Protein AF-A0AAP6K6B6-F1 (afdb_monomer)

pLDDT: mean 92.17, std 6.27, range [44.88, 98.12]

Radius of gyration: 24.16 Å; Cα contacts (8 Å, |Δi|>4): 316; chains: 1; bounding box: 58×39×58 Å

Structure (mmCIF, N/CA/C/O backbone):
data_AF-A0AAP6K6B6-F1
#
_entry.id   AF-A0AAP6K6B6-F1
#
loop_
_atom_site.group_PDB
_atom_site.id
_atom_site.type_symbol
_atom_site.label_atom_id
_atom_site.label_alt_id
_atom_site.label_comp_id
_atom_site.label_asym_id
_atom_site.label_entity_id
_atom_site.label_seq_id
_atom_site.pdbx_PDB_ins_code
_atom_site.Cartn_x
_atom_site.Cartn_y
_atom_site.Cartn_z
_atom_site.occupancy
_atom_site.B_iso_or_equiv
_atom_site.auth_seq_id
_atom_site.auth_comp_id
_atom_site.auth_asym_id
_atom_site.auth_atom_id
_atom_site.pdbx_PDB_model_num
ATOM 1 N N . SER A 1 1 ? -20.062 -4.251 3.283 1.00 44.88 1 SER A N 1
ATOM 2 C CA . SER A 1 1 ? -20.360 -4.530 4.703 1.00 44.88 1 SER A CA 1
ATOM 3 C C . SER A 1 1 ? -19.408 -5.611 5.186 1.00 44.88 1 SER A C 1
ATOM 5 O O . SER A 1 1 ? -19.150 -6.544 4.436 1.00 44.88 1 SER A O 1
ATOM 7 N N . GLY A 1 2 ? -18.818 -5.445 6.372 1.00 67.25 2 GLY A N 1
ATOM 8 C CA . GLY A 1 2 ? -17.933 -6.442 6.990 1.00 67.25 2 GLY A CA 1
ATOM 9 C C . GLY A 1 2 ? -18.698 -7.362 7.942 1.00 67.25 2 GLY A C 1
ATOM 10 O O . GLY A 1 2 ? -19.781 -7.004 8.403 1.00 67.25 2 GLY A O 1
ATOM 11 N N . ALA A 1 3 ? -18.144 -8.543 8.221 1.00 82.69 3 ALA A N 1
ATOM 12 C CA . ALA A 1 3 ? -18.665 -9.429 9.259 1.00 82.69 3 ALA A CA 1
ATOM 13 C C . ALA A 1 3 ? -18.406 -8.832 10.661 1.00 82.69 3 ALA A C 1
ATOM 15 O O . ALA A 1 3 ? -17.397 -8.144 10.838 1.00 82.69 3 ALA A O 1
ATOM 16 N N . PRO A 1 4 ? -19.281 -9.084 11.654 1.00 91.06 4 PRO A N 1
ATOM 17 C CA . PRO A 1 4 ? -19.025 -8.688 13.036 1.00 91.06 4 PRO A CA 1
ATOM 18 C C . PRO A 1 4 ? -17.742 -9.338 13.568 1.00 91.06 4 PRO A C 1
ATOM 20 O O . PRO A 1 4 ? -17.424 -10.481 13.233 1.00 91.06 4 PRO A O 1
ATOM 23 N N . ILE A 1 5 ? -17.003 -8.607 14.406 1.00 91.25 5 ILE A N 1
ATOM 24 C CA . ILE A 1 5 ? -15.715 -9.054 14.950 1.00 91.25 5 ILE A CA 1
ATOM 25 C C . ILE A 1 5 ? -15.880 -9.338 16.438 1.00 91.25 5 ILE A C 1
ATOM 27 O O . ILE A 1 5 ? -15.901 -8.416 17.254 1.00 91.25 5 ILE A O 1
ATOM 31 N N . ALA A 1 6 ? -15.973 -10.619 16.782 1.00 94.50 6 ALA A N 1
ATOM 32 C CA . ALA A 1 6 ? -16.040 -11.088 18.161 1.00 94.50 6 ALA A CA 1
ATOM 33 C C . ALA A 1 6 ? -14.666 -11.103 18.847 1.00 94.50 6 ALA A C 1
ATOM 35 O O . ALA A 1 6 ? -13.624 -11.206 18.184 1.00 94.50 6 ALA A O 1
ATOM 36 N N . ASP A 1 7 ? -14.662 -11.031 20.178 1.00 95.31 7 ASP A N 1
ATOM 37 C CA . ASP A 1 7 ? -13.478 -11.111 21.043 1.00 95.31 7 ASP A CA 1
ATOM 38 C C . ASP A 1 7 ? -12.353 -10.134 20.649 1.00 95.31 7 ASP A C 1
ATOM 40 O O . ASP A 1 7 ? -11.163 -10.461 20.729 1.00 95.31 7 ASP A O 1
ATOM 44 N N . ALA A 1 8 ? -12.703 -8.952 20.141 1.00 95.44 8 ALA A N 1
ATOM 45 C CA . ALA A 1 8 ? -11.764 -7.849 19.981 1.00 95.44 8 ALA A CA 1
ATOM 46 C C . ALA A 1 8 ? -11.604 -7.149 21.333 1.00 95.44 8 ALA A C 1
ATOM 48 O O . ALA A 1 8 ? -12.593 -6.799 21.973 1.00 95.44 8 ALA A O 1
ATOM 49 N N . ALA A 1 9 ? -10.364 -6.941 21.769 1.00 97.31 9 ALA A N 1
ATOM 50 C CA . ALA A 1 9 ? -10.062 -6.244 23.010 1.00 97.31 9 ALA A CA 1
ATOM 51 C C . ALA A 1 9 ? -10.193 -4.729 22.816 1.00 97.31 9 ALA A C 1
ATOM 53 O O . ALA A 1 9 ? -9.679 -4.173 21.848 1.00 97.31 9 ALA A O 1
ATOM 54 N N . ILE A 1 10 ? -10.842 -4.057 23.759 1.00 96.94 10 ILE A N 1
ATOM 55 C CA . ILE A 1 10 ? -11.095 -2.616 23.742 1.00 96.94 10 ILE A CA 1
ATOM 56 C C . ILE A 1 10 ? -10.479 -2.034 25.005 1.00 96.94 10 ILE A C 1
ATOM 58 O O . ILE A 1 10 ? -11.025 -2.170 26.100 1.00 96.94 10 ILE A O 1
ATOM 62 N N . GLU A 1 11 ? -9.316 -1.410 24.878 1.00 97.88 11 GLU A N 1
ATOM 63 C CA . GLU A 1 11 ? -8.668 -0.736 26.000 1.00 97.88 11 GLU A CA 1
ATOM 64 C C . GLU A 1 11 ? -9.240 0.671 26.152 1.00 97.88 11 GLU A C 1
ATOM 66 O O . GLU A 1 11 ? -8.961 1.543 25.331 1.00 97.88 11 GLU A O 1
ATOM 71 N N . LEU A 1 12 ? -10.012 0.900 27.215 1.00 97.56 12 LEU A N 1
ATOM 72 C CA . LEU A 1 12 ? -10.425 2.234 27.632 1.00 97.56 12 LEU A CA 1
ATOM 73 C C . LEU A 1 12 ? -9.256 2.917 28.343 1.00 97.56 12 LEU A C 1
ATOM 75 O O . LEU A 1 12 ? -8.700 2.382 29.310 1.00 97.56 12 LEU A O 1
ATOM 79 N N . ARG A 1 13 ? -8.899 4.108 27.869 1.00 98.12 13 ARG A N 1
ATOM 80 C CA . ARG A 1 13 ? -7.788 4.903 28.387 1.00 98.12 13 ARG A CA 1
ATOM 81 C C . ARG A 1 13 ? -8.201 6.345 28.654 1.00 98.12 13 ARG A C 1
ATOM 83 O O . ARG A 1 13 ? -9.095 6.876 27.991 1.00 98.12 13 ARG A O 1
ATOM 90 N N . THR A 1 14 ? -7.527 6.984 29.603 1.00 96.44 14 THR A N 1
ATOM 91 C CA . THR A 1 14 ? -7.645 8.427 29.851 1.00 96.44 14 THR A CA 1
ATOM 92 C C . THR A 1 14 ? -7.097 9.235 28.665 1.00 96.44 14 THR A C 1
ATOM 94 O O . THR A 1 14 ? -6.409 8.708 27.783 1.00 96.44 14 THR A O 1
ATOM 97 N N . ALA A 1 15 ? -7.344 10.548 28.663 1.00 90.62 15 ALA A N 1
ATOM 98 C CA . ALA A 1 15 ? -6.725 11.469 27.708 1.00 90.62 15 ALA A CA 1
ATOM 99 C C . ALA A 1 15 ? -5.180 11.469 27.765 1.00 90.62 15 ALA A C 1
ATOM 101 O O . ALA A 1 15 ? -4.537 11.699 26.744 1.00 90.62 15 ALA A O 1
ATOM 102 N N . SER A 1 16 ? -4.588 11.159 28.926 1.00 93.75 16 SER A N 1
ATOM 103 C CA . SER A 1 16 ? -3.137 11.020 29.130 1.00 93.75 16 SER A CA 1
ATOM 104 C C . SER A 1 16 ? -2.583 9.632 28.769 1.00 93.75 16 SER A C 1
ATOM 106 O O . SER A 1 16 ? -1.424 9.351 29.054 1.00 93.75 16 SER A O 1
ATOM 108 N N . ASP A 1 17 ? -3.384 8.778 28.121 1.00 94.38 17 ASP A N 1
ATOM 109 C CA . ASP A 1 17 ? -3.030 7.414 27.700 1.00 94.38 17 ASP A CA 1
ATOM 110 C C . ASP A 1 17 ? -2.844 6.386 28.830 1.00 94.38 17 ASP A C 1
ATOM 112 O O . ASP A 1 17 ? -2.330 5.289 28.607 1.00 94.38 17 ASP A O 1
ATOM 116 N N . GLU A 1 18 ? -3.328 6.689 30.035 1.00 97.25 18 GLU A N 1
ATOM 117 C CA . GLU A 1 18 ? -3.358 5.722 31.130 1.00 97.25 18 GLU A CA 1
ATOM 118 C C . GLU A 1 18 ? -4.478 4.701 30.900 1.00 97.25 18 GLU A C 1
ATOM 120 O O . GLU A 1 18 ? -5.635 5.062 30.666 1.00 97.25 18 GLU A O 1
ATOM 125 N N . LYS A 1 19 ? -4.147 3.407 30.961 1.00 97.75 19 LYS A N 1
ATOM 126 C CA . LYS A 1 19 ? -5.126 2.329 30.781 1.00 97.75 19 LYS A CA 1
ATOM 127 C C . LYS A 1 19 ? -6.005 2.184 32.020 1.00 97.75 19 LYS A C 1
ATOM 129 O O . LYS A 1 19 ? -5.511 1.827 33.081 1.00 97.75 19 LYS A O 1
ATOM 134 N N . ILE A 1 20 ? -7.313 2.340 31.834 1.00 97.75 20 ILE A N 1
ATOM 135 C CA . ILE A 1 20 ? -8.321 2.176 32.888 1.00 97.75 20 ILE A CA 1
ATOM 136 C C . ILE A 1 20 ? -8.771 0.716 32.951 1.00 97.75 20 ILE A C 1
ATOM 138 O O . ILE A 1 20 ? -8.693 0.069 33.993 1.00 97.75 20 ILE A O 1
ATOM 142 N N . LYS A 1 21 ? -9.259 0.181 31.825 1.00 97.81 21 LYS A N 1
ATOM 143 C CA . LYS A 1 21 ? -9.838 -1.168 31.755 1.00 97.81 21 LYS A CA 1
ATOM 144 C C . LYS A 1 21 ? -9.836 -1.708 30.328 1.00 97.81 21 LYS A C 1
ATOM 146 O O . LYS A 1 21 ? -9.784 -0.942 29.369 1.00 97.81 21 LYS A O 1
ATOM 151 N N . THR A 1 22 ? -9.920 -3.027 30.196 1.00 98.12 22 THR A N 1
ATOM 152 C CA . THR A 1 22 ? -10.122 -3.713 28.916 1.00 98.12 22 THR A CA 1
ATOM 153 C C . THR A 1 22 ? -11.509 -4.349 28.882 1.00 98.12 22 THR A C 1
ATOM 155 O O . THR A 1 22 ? -11.901 -5.026 29.832 1.00 98.12 22 THR A O 1
ATOM 158 N N . TYR A 1 23 ? -12.225 -4.135 27.783 1.00 97.00 23 TYR A N 1
ATOM 159 C CA . TYR A 1 23 ? -13.496 -4.774 27.444 1.00 97.00 23 TYR A CA 1
ATOM 160 C C . TYR A 1 23 ? -13.319 -5.667 26.215 1.00 97.00 23 TYR A C 1
ATOM 162 O O . TYR A 1 23 ? -12.276 -5.612 25.564 1.00 97.00 23 TYR A O 1
ATOM 170 N N . TYR A 1 24 ? -14.328 -6.473 25.894 1.00 97.00 24 TYR A N 1
ATOM 171 C CA . TYR A 1 24 ? -14.309 -7.352 24.728 1.00 97.00 24 TYR A CA 1
ATOM 172 C C . TYR A 1 24 ? -15.626 -7.255 23.968 1.00 97.00 24 TYR A C 1
ATOM 174 O O . TYR A 1 24 ? -16.678 -7.078 24.586 1.00 97.00 24 TYR A O 1
ATOM 182 N N . THR A 1 25 ? -15.560 -7.353 22.643 1.00 96.75 25 THR A N 1
ATOM 183 C CA . THR A 1 25 ? -16.759 -7.469 21.811 1.00 96.75 25 THR A CA 1
ATOM 184 C C . THR A 1 25 ? -17.412 -8.839 21.965 1.00 96.75 25 THR A C 1
ATOM 186 O O . THR A 1 25 ? -16.724 -9.855 22.080 1.00 96.75 25 THR A O 1
ATOM 189 N N . ASP A 1 26 ? -18.742 -8.871 21.941 1.00 96.31 26 ASP A N 1
ATOM 190 C CA . ASP A 1 26 ? -19.516 -10.111 21.913 1.00 96.31 26 ASP A CA 1
ATOM 191 C C . ASP A 1 26 ? -19.506 -10.778 20.522 1.00 96.31 26 ASP A C 1
ATOM 193 O O . ASP A 1 26 ? -18.882 -10.296 19.573 1.00 96.31 26 ASP A O 1
ATOM 197 N N . LYS A 1 27 ? -20.231 -11.896 20.385 1.00 96.56 27 LYS A N 1
ATOM 198 C CA . LYS A 1 27 ? -20.358 -12.652 19.126 1.00 96.56 27 LYS A CA 1
ATOM 199 C C . LYS A 1 27 ? -20.894 -11.830 17.943 1.00 96.56 27 LYS A C 1
ATOM 201 O O . LYS A 1 27 ? -20.656 -12.196 16.796 1.00 96.56 27 LYS A O 1
ATOM 206 N N . ASP A 1 28 ? -21.614 -10.745 18.222 1.00 94.88 28 ASP A N 1
ATOM 207 C CA . ASP A 1 28 ? -22.211 -9.850 17.234 1.00 94.88 28 ASP A CA 1
ATOM 208 C C . ASP A 1 28 ? -21.374 -8.563 17.067 1.00 94.88 28 ASP A C 1
ATOM 210 O O . ASP A 1 28 ? -21.798 -7.626 16.389 1.00 94.88 28 ASP A O 1
ATOM 214 N N . GLY A 1 29 ? -20.169 -8.512 17.653 1.00 93.38 29 GLY A N 1
ATOM 215 C CA . GLY A 1 29 ? -19.245 -7.383 17.573 1.00 93.38 29 GLY A CA 1
ATOM 216 C C . GLY A 1 29 ? -19.605 -6.206 18.484 1.00 93.38 29 GLY A C 1
ATOM 217 O O . GLY A 1 29 ? -19.000 -5.140 18.363 1.00 93.38 29 GLY A O 1
ATOM 218 N N . LYS A 1 30 ? -20.583 -6.362 19.382 1.00 94.88 30 LYS A N 1
ATOM 219 C CA . LYS A 1 30 ? -21.091 -5.278 20.230 1.00 94.88 30 LYS A CA 1
ATOM 220 C C . LYS A 1 30 ? -20.363 -5.223 21.565 1.00 94.88 30 LYS A C 1
ATOM 222 O O . LYS A 1 30 ? -19.844 -6.219 22.061 1.00 94.88 30 LYS A O 1
ATOM 227 N N . TYR A 1 31 ? -20.338 -4.036 22.154 1.00 94.12 31 TYR A N 1
ATOM 228 C CA . TYR A 1 31 ? -19.763 -3.774 23.467 1.00 94.12 31 TYR A CA 1
ATOM 229 C C . TYR A 1 31 ? -20.434 -2.544 24.085 1.00 94.12 31 TYR A C 1
ATOM 231 O O . TYR A 1 31 ? -21.003 -1.712 23.378 1.00 94.12 31 TYR A O 1
ATOM 239 N N . ALA A 1 32 ? -20.342 -2.415 25.406 1.00 94.50 32 ALA A N 1
ATOM 240 C CA . ALA A 1 32 ? -20.779 -1.232 26.136 1.00 94.50 32 ALA A CA 1
ATOM 241 C C . ALA A 1 32 ? -19.948 -1.074 27.413 1.00 94.50 32 ALA A C 1
ATOM 243 O O . ALA A 1 32 ? -19.531 -2.062 28.020 1.00 94.50 32 ALA A O 1
ATOM 244 N N . PHE A 1 33 ? -19.709 0.169 27.810 1.00 94.62 33 PHE A N 1
ATOM 245 C CA . PHE A 1 33 ? -19.100 0.518 29.085 1.00 94.62 33 PHE A CA 1
ATOM 246 C C . PHE A 1 33 ? -19.489 1.943 29.465 1.00 94.62 33 PHE A C 1
ATOM 248 O O . PHE A 1 33 ? -19.764 2.768 28.593 1.00 94.62 33 PHE A O 1
ATOM 255 N N . ASP A 1 34 ? -19.459 2.225 30.761 1.00 94.75 34 ASP A N 1
ATOM 256 C CA . ASP A 1 34 ? -19.705 3.560 31.289 1.00 94.75 34 ASP A CA 1
ATOM 257 C C . ASP A 1 34 ? -18.400 4.353 31.405 1.00 94.75 34 ASP A C 1
ATOM 259 O O . ASP A 1 34 ? -17.310 3.797 31.589 1.00 94.75 34 ASP A O 1
ATOM 263 N N . VAL A 1 35 ? -18.522 5.673 31.306 1.00 95.12 35 VAL A N 1
ATOM 264 C CA . VAL A 1 35 ? -17.439 6.637 31.513 1.00 95.12 35 VAL A CA 1
ATOM 265 C C . VAL A 1 35 ? -17.904 7.721 32.474 1.00 95.12 35 VAL A C 1
ATOM 267 O O . VAL A 1 35 ? -19.101 7.982 32.589 1.00 95.12 35 VAL A O 1
ATOM 270 N N . GLU A 1 36 ? -16.972 8.367 33.172 1.00 95.94 36 GLU A N 1
ATOM 271 C CA . GLU A 1 36 ? -17.354 9.484 34.030 1.00 95.94 36 GLU A CA 1
ATOM 272 C C . GLU A 1 36 ? -17.769 10.691 33.170 1.00 95.94 36 GLU A C 1
ATOM 274 O O . GLU A 1 36 ? -17.094 11.003 32.178 1.00 95.94 36 GLU A O 1
ATOM 279 N N . PRO A 1 37 ? -18.846 11.403 33.546 1.00 96.44 37 PRO A N 1
ATOM 280 C CA . PRO A 1 37 ? -19.274 12.593 32.829 1.00 96.44 37 PRO A CA 1
ATOM 281 C C . PRO A 1 37 ? -18.187 13.666 32.775 1.00 96.44 37 PRO A C 1
ATOM 283 O O . PRO A 1 37 ? -17.359 13.797 33.677 1.00 96.44 37 PRO A O 1
ATOM 286 N N . LEU A 1 38 ? -18.239 14.489 31.730 1.00 96.12 38 LEU A N 1
ATOM 287 C CA . LEU A 1 38 ? -17.386 15.665 31.535 1.00 96.12 38 LEU A CA 1
ATOM 288 C C . LEU A 1 38 ? -15.877 15.366 31.423 1.00 96.12 38 LEU A C 1
ATOM 290 O O . LEU A 1 38 ? -15.066 16.291 31.449 1.00 96.12 38 LEU A O 1
ATOM 294 N N . LYS A 1 39 ? -15.490 14.096 31.244 1.00 96.50 39 LYS A N 1
ATOM 295 C CA . LYS A 1 39 ? -14.111 13.667 30.974 1.00 96.50 39 LYS A CA 1
ATOM 296 C C . LYS A 1 39 ? -13.969 13.121 29.557 1.00 96.50 39 LYS A C 1
ATOM 298 O O . LYS A 1 39 ? -14.893 12.526 29.012 1.00 96.50 39 LYS A O 1
ATOM 303 N N . THR A 1 40 ? -12.798 13.316 28.959 1.00 96.56 40 THR A N 1
ATOM 304 C CA . THR A 1 40 ? -12.454 12.751 27.650 1.00 96.56 40 THR A CA 1
ATOM 305 C C . THR A 1 40 ? -11.669 11.456 27.806 1.00 96.56 40 THR A C 1
ATOM 307 O O . THR A 1 40 ? -10.870 11.285 28.730 1.00 96.56 40 THR A O 1
ATOM 310 N N . TYR A 1 41 ? -11.881 10.547 26.861 1.00 96.69 41 TYR A N 1
ATOM 311 C CA . TYR A 1 41 ? -11.235 9.243 26.841 1.00 96.69 41 TYR A CA 1
ATOM 312 C C . TYR A 1 41 ? -10.796 8.895 25.427 1.00 96.69 41 TYR A C 1
ATOM 314 O O . TYR A 1 41 ? -11.173 9.537 24.443 1.00 96.69 41 TYR A O 1
ATOM 322 N N . LYS A 1 42 ? -10.033 7.816 25.315 1.00 96.06 42 LYS A N 1
ATOM 323 C CA . LYS A 1 42 ? -9.849 7.120 24.048 1.00 96.06 42 LYS A CA 1
ATOM 324 C C . LYS A 1 42 ? -9.971 5.623 24.251 1.00 96.06 42 LYS A C 1
ATOM 326 O O . LYS A 1 42 ? -9.677 5.098 25.323 1.00 96.06 42 LYS A O 1
ATOM 331 N N . THR A 1 43 ? -10.405 4.943 23.206 1.00 96.12 43 THR A N 1
ATOM 332 C CA . THR A 1 43 ? -10.446 3.486 23.142 1.00 96.12 43 THR A CA 1
ATOM 333 C C . THR A 1 43 ? -9.447 2.998 22.111 1.00 96.12 43 THR A C 1
ATOM 335 O O . THR A 1 43 ? -9.361 3.563 21.023 1.00 96.12 43 THR A O 1
ATOM 338 N N . VAL A 1 44 ? -8.677 1.968 22.461 1.00 96.31 44 VAL A N 1
ATOM 339 C CA . VAL A 1 44 ? -7.759 1.283 21.543 1.00 96.31 44 VAL A CA 1
ATOM 340 C C . VAL A 1 44 ? -8.290 -0.121 21.293 1.00 96.31 44 VAL A C 1
ATOM 342 O O . VAL A 1 44 ? -8.354 -0.934 22.216 1.00 96.31 44 VAL A O 1
ATOM 345 N N . TYR A 1 45 ? -8.665 -0.401 20.051 1.00 95.00 45 TYR A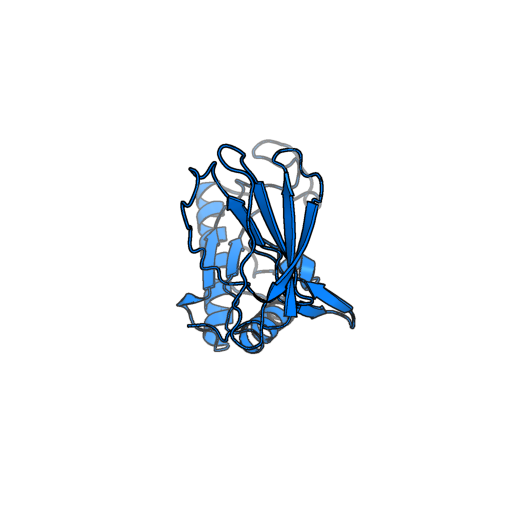 N 1
ATOM 346 C CA . TYR A 1 45 ? -9.218 -1.683 19.628 1.00 95.00 45 TYR A CA 1
ATOM 347 C C . TYR A 1 45 ? -8.101 -2.580 19.117 1.00 95.00 45 TYR A C 1
ATOM 349 O O . TYR A 1 45 ? -7.306 -2.173 18.269 1.00 95.00 45 TYR A O 1
ATOM 357 N N . LYS A 1 46 ? -8.041 -3.808 19.627 1.00 93.38 46 LYS A N 1
ATOM 358 C CA . LYS A 1 46 ? -7.003 -4.787 19.311 1.00 93.38 46 LYS A CA 1
ATOM 359 C C . LYS A 1 46 ? -7.630 -6.139 19.010 1.00 93.38 46 LYS A C 1
ATOM 361 O O . LYS A 1 46 ? -8.336 -6.709 19.838 1.00 93.38 46 LYS A O 1
ATOM 366 N N . LYS A 1 47 ? -7.301 -6.692 17.849 1.00 92.25 47 LYS A N 1
ATOM 367 C CA . LYS A 1 47 ? -7.579 -8.082 17.490 1.00 92.25 47 LYS A CA 1
ATOM 368 C C . LYS A 1 47 ? -6.358 -8.605 16.732 1.00 92.25 47 LYS A C 1
ATOM 370 O O . LYS A 1 47 ? -5.922 -7.929 15.804 1.00 92.25 47 LYS A O 1
ATOM 375 N N . PRO A 1 48 ? -5.765 -9.748 17.115 1.00 86.88 48 PRO A N 1
ATOM 376 C CA . PRO A 1 48 ? -4.651 -10.317 16.362 1.00 86.88 48 PRO A CA 1
ATOM 377 C C . PRO A 1 48 ? -5.003 -10.463 14.878 1.00 86.88 48 PRO A C 1
ATOM 379 O O . PRO A 1 48 ? -6.074 -10.976 14.553 1.00 86.88 48 PRO A O 1
ATOM 382 N N . GLY A 1 49 ? -4.118 -9.991 13.998 1.00 81.69 49 GLY A N 1
ATOM 383 C CA . GLY A 1 49 ? -4.361 -9.969 12.557 1.00 81.69 49 GLY A CA 1
ATOM 384 C C . GLY A 1 49 ? -5.241 -8.814 12.078 1.00 81.69 49 GLY 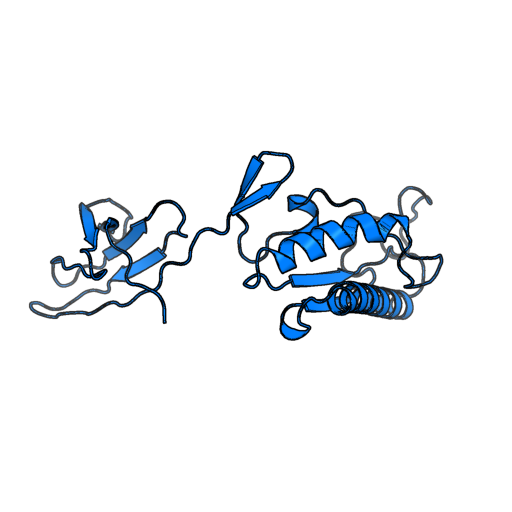A C 1
ATOM 385 O O . GLY A 1 49 ? -5.687 -8.865 10.940 1.00 81.69 49 GLY A O 1
ATOM 386 N N . TYR A 1 50 ? -5.486 -7.788 12.902 1.00 86.12 50 TYR A N 1
ATOM 387 C CA . TYR A 1 50 ? -6.191 -6.556 12.534 1.00 86.12 50 TYR A CA 1
ATOM 388 C C . TYR A 1 50 ? -5.399 -5.318 12.944 1.00 86.12 50 TYR A C 1
ATOM 390 O O . TYR A 1 50 ? -4.779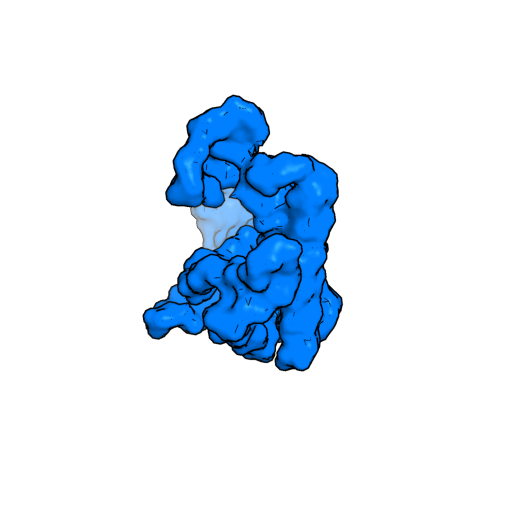 -5.282 14.008 1.00 86.12 50 TYR A O 1
ATOM 398 N N . ILE A 1 51 ? -5.468 -4.282 12.108 1.00 83.88 51 ILE A N 1
ATOM 399 C CA . ILE A 1 51 ? -4.884 -2.973 12.375 1.00 83.88 51 ILE A CA 1
ATOM 400 C C . ILE A 1 51 ? -5.594 -2.386 13.595 1.00 83.88 51 ILE A C 1
ATOM 402 O O . ILE A 1 51 ? -6.826 -2.361 13.663 1.00 83.88 51 ILE A O 1
ATOM 406 N N . GLN A 1 52 ? -4.813 -1.908 14.565 1.00 90.44 52 GLN A N 1
ATOM 407 C CA . GLN A 1 52 ? -5.373 -1.271 15.752 1.00 90.44 52 GLN A CA 1
ATOM 408 C C . GLN A 1 52 ? -6.096 0.019 15.370 1.00 90.44 52 GLN A C 1
ATOM 410 O O . GLN A 1 52 ? -5.552 0.855 14.650 1.00 90.44 52 GLN A O 1
ATOM 415 N N . ALA A 1 53 ? -7.302 0.202 15.897 1.00 91.44 53 ALA A N 1
ATOM 416 C CA . ALA A 1 53 ? -8.052 1.441 15.741 1.00 91.44 53 ALA A CA 1
ATOM 417 C C . ALA A 1 53 ? -8.046 2.226 17.052 1.00 91.44 53 ALA A C 1
ATOM 419 O O . ALA A 1 53 ? -8.089 1.642 18.137 1.00 91.44 53 ALA A O 1
ATOM 420 N N . ILE A 1 54 ? -8.021 3.554 16.947 1.00 93.44 54 ILE A N 1
ATOM 421 C CA . ILE A 1 54 ? -8.161 4.457 18.089 1.00 93.44 54 ILE A CA 1
ATOM 422 C C . ILE A 1 54 ? -9.397 5.317 17.867 1.00 93.44 54 ILE A C 1
ATOM 424 O O . ILE A 1 54 ? -9.493 6.009 16.855 1.00 93.44 54 ILE A O 1
ATOM 428 N N . VAL A 1 55 ? -10.320 5.309 18.827 1.00 94.06 55 VAL A N 1
ATOM 429 C CA . VAL A 1 55 ? -11.480 6.206 18.818 1.00 94.06 55 VAL A CA 1
ATOM 430 C C . VAL A 1 55 ? -11.417 7.136 20.018 1.00 94.06 55 VAL A C 1
ATOM 432 O O . VAL A 1 55 ? -11.313 6.694 21.162 1.00 94.06 55 VAL A O 1
ATOM 435 N N . HIS A 1 56 ? -11.510 8.436 19.752 1.00 94.88 56 HIS A N 1
ATOM 436 C CA . HIS A 1 56 ? -11.629 9.452 20.789 1.00 94.88 56 HIS A CA 1
ATOM 437 C C . HIS A 1 56 ? -13.082 9.549 21.252 1.00 94.88 56 HIS A C 1
ATOM 439 O O . HIS A 1 56 ? -13.998 9.707 20.444 1.00 94.88 56 HIS A O 1
ATOM 445 N N . VAL A 1 57 ? -13.280 9.468 22.563 1.00 93.75 57 VAL A N 1
ATOM 446 C CA . VAL A 1 57 ? -14.579 9.638 23.211 1.00 93.75 57 VAL A CA 1
ATOM 447 C C . VAL A 1 57 ? -14.599 11.041 23.824 1.00 93.75 57 VAL A C 1
ATOM 449 O O . VAL A 1 57 ? -13.809 11.317 24.735 1.00 93.75 57 VAL A O 1
ATOM 452 N N . PRO A 1 58 ? -15.440 11.957 23.316 1.00 94.56 58 PRO A N 1
ATOM 453 C CA . PRO A 1 58 ? -15.538 13.296 23.879 1.00 94.56 58 PRO A CA 1
ATOM 454 C C . PRO A 1 58 ? -16.205 13.265 25.256 1.00 94.56 58 PRO A C 1
ATOM 456 O O . PRO A 1 58 ? -16.814 12.272 25.645 1.00 94.56 58 PRO A O 1
ATOM 459 N N . ALA A 1 59 ? -16.110 14.384 25.971 1.00 96.06 59 ALA A N 1
ATOM 460 C CA . ALA A 1 59 ? -16.797 14.585 27.236 1.00 96.06 59 ALA A CA 1
ATOM 461 C C . ALA A 1 59 ? -18.318 14.450 27.061 1.00 96.06 59 ALA A C 1
ATOM 463 O O . ALA A 1 59 ? -18.920 15.217 26.311 1.00 96.06 59 ALA A O 1
ATOM 464 N N . LEU A 1 60 ? -18.914 13.480 27.758 1.00 96.12 60 LEU A N 1
ATOM 465 C CA . LEU A 1 60 ? -20.356 13.218 27.745 1.00 96.12 60 LEU A CA 1
ATOM 466 C C . LEU A 1 60 ? -21.030 13.852 28.966 1.00 96.12 60 LEU A C 1
ATOM 468 O O . LEU A 1 60 ? -20.435 13.928 30.045 1.00 96.12 60 LEU A O 1
ATOM 472 N N . LYS A 1 61 ? -22.273 14.310 28.817 1.00 97.62 61 LYS A N 1
ATOM 473 C CA . LYS A 1 61 ? -23.106 14.754 29.945 1.00 97.62 61 LYS A CA 1
ATOM 474 C C . LYS A 1 61 ? -23.587 13.551 30.774 1.00 97.62 61 LYS A C 1
ATOM 476 O O . LYS A 1 61 ? -23.577 12.426 30.275 1.00 97.62 61 LYS A O 1
ATOM 481 N N . PRO A 1 62 ? -24.038 13.761 32.026 1.00 96.69 62 PRO A N 1
ATOM 482 C CA . PRO A 1 62 ? -24.717 12.709 32.779 1.00 96.69 62 PRO A CA 1
ATOM 483 C C . PRO A 1 62 ? -25.853 12.089 31.957 1.00 96.69 62 PRO A C 1
ATOM 485 O O . PRO A 1 62 ? -26.613 12.817 31.322 1.00 96.69 62 PRO A O 1
ATOM 488 N N . GLU A 1 63 ? -25.927 10.756 31.959 1.00 93.75 63 GLU A N 1
ATOM 489 C CA . GLU A 1 63 ? -26.924 9.944 31.235 1.00 93.75 63 GLU A CA 1
ATOM 490 C C . GLU A 1 63 ? -26.863 10.012 29.695 1.00 93.75 63 GLU A C 1
ATOM 492 O O . GLU A 1 63 ? -27.620 9.314 29.014 1.00 93.75 63 GLU A O 1
ATOM 497 N N . GLU A 1 64 ? -25.941 10.790 29.119 1.00 96.19 64 GLU A N 1
ATOM 498 C CA . GLU A 1 64 ? -25.743 10.844 27.674 1.00 96.19 64 GLU A CA 1
ATOM 499 C C . GLU A 1 64 ? -25.149 9.526 27.164 1.00 96.19 64 GLU A C 1
ATOM 501 O O . GLU A 1 64 ? -24.120 9.047 27.642 1.00 96.19 64 GLU A O 1
ATOM 506 N N . LYS A 1 65 ? -25.795 8.948 26.149 1.00 93.62 65 LYS A N 1
ATOM 507 C CA . LYS A 1 65 ? -25.333 7.734 25.474 1.00 93.62 65 LYS A CA 1
ATOM 508 C C . LYS A 1 65 ? -24.758 8.088 24.119 1.00 93.62 65 LYS A C 1
ATOM 510 O O . LYS A 1 65 ? -25.340 8.874 23.373 1.00 93.62 65 LYS A O 1
ATOM 515 N N . ARG A 1 66 ? -23.650 7.442 23.769 1.00 92.00 66 ARG A N 1
ATOM 516 C CA . ARG A 1 66 ? -23.027 7.579 22.458 1.00 92.00 66 ARG A CA 1
ATOM 517 C C . ARG A 1 66 ? -22.775 6.213 21.855 1.00 92.00 66 ARG A C 1
ATOM 519 O O . ARG A 1 66 ? -22.066 5.395 22.431 1.00 92.00 66 ARG A O 1
ATOM 526 N N . GLU A 1 67 ? -23.328 6.004 20.670 1.00 91.75 67 GLU A N 1
ATOM 527 C CA . GLU A 1 67 ? -23.004 4.846 19.854 1.00 91.75 67 GLU A CA 1
ATOM 528 C C . GLU A 1 67 ? -21.771 5.149 19.001 1.00 91.75 67 GLU A C 1
ATOM 530 O O . GLU A 1 67 ? -21.623 6.237 18.439 1.00 91.75 67 GLU A O 1
ATOM 535 N N . VAL A 1 68 ? -20.863 4.182 18.931 1.00 87.75 68 VAL A N 1
ATOM 536 C CA . VAL A 1 68 ? -19.669 4.241 18.093 1.00 87.75 68 VAL A CA 1
ATOM 537 C C . VAL A 1 68 ? -19.655 2.974 17.256 1.00 87.75 68 VAL A C 1
ATOM 539 O O . VAL A 1 68 ? -19.580 1.874 17.792 1.00 87.75 68 VAL A O 1
ATOM 542 N N . SER A 1 69 ? -19.711 3.145 15.939 1.00 85.75 69 SER A N 1
ATOM 543 C CA . SER A 1 69 ? -19.490 2.075 14.969 1.00 85.75 69 SER A CA 1
ATOM 544 C C . SER A 1 69 ? -18.128 2.272 14.317 1.00 85.75 69 SER A C 1
ATOM 546 O O . SER A 1 69 ? -17.798 3.382 13.899 1.00 85.75 69 SER A O 1
ATOM 548 N N . LEU A 1 70 ? -17.340 1.205 14.215 1.00 88.12 70 LEU A N 1
ATOM 549 C CA . LEU A 1 70 ? -16.057 1.222 13.519 1.00 88.12 70 LEU A CA 1
ATOM 550 C C . LEU A 1 70 ? -15.832 -0.086 12.769 1.00 88.12 70 LEU A C 1
ATOM 552 O O . LEU A 1 70 ? -16.342 -1.134 13.159 1.00 88.12 70 LEU A O 1
ATOM 556 N N . ASN A 1 71 ? -15.011 -0.016 11.727 1.00 84.75 71 ASN A N 1
ATOM 557 C CA . ASN A 1 71 ? -14.522 -1.186 11.012 1.00 84.75 71 ASN A CA 1
ATOM 558 C C . ASN A 1 71 ? -13.065 -1.427 11.415 1.00 84.75 71 ASN A C 1
ATOM 560 O O . ASN A 1 71 ? -12.247 -0.514 11.301 1.00 84.75 71 ASN A O 1
ATOM 564 N N . LEU A 1 72 ? -12.738 -2.637 11.876 1.00 84.62 72 LEU A N 1
ATOM 565 C CA . LEU A 1 72 ? -11.342 -3.062 11.956 1.00 84.62 72 LEU A CA 1
ATOM 566 C C . LEU A 1 72 ? -10.961 -3.698 10.628 1.00 84.62 72 LEU A C 1
ATOM 568 O O . LEU A 1 72 ? -11.692 -4.529 10.087 1.00 84.62 72 LEU A O 1
ATOM 572 N N . TYR A 1 73 ? -9.797 -3.320 10.127 1.00 79.06 73 TYR A N 1
ATOM 573 C CA . TYR A 1 73 ? -9.248 -3.863 8.896 1.00 79.06 73 TYR A CA 1
ATOM 574 C C . TYR A 1 73 ? -8.212 -4.922 9.245 1.00 79.06 73 TYR A C 1
ATOM 576 O O . TYR A 1 73 ? -7.399 -4.704 10.141 1.00 79.06 73 TYR A O 1
ATOM 584 N N . ASN A 1 74 ? -8.243 -6.066 8.560 1.00 81.00 74 ASN A N 1
ATOM 585 C CA . ASN A 1 74 ? -7.220 -7.094 8.735 1.00 81.00 74 ASN A CA 1
ATOM 586 C C . ASN A 1 74 ? -5.828 -6.505 8.455 1.00 81.00 74 ASN A C 1
ATOM 588 O O . ASN A 1 74 ? -5.640 -5.786 7.473 1.00 81.00 74 ASN A O 1
ATOM 592 N N . GLU A 1 75 ? -4.844 -6.849 9.281 1.00 77.94 75 GLU A N 1
ATOM 593 C CA . GLU A 1 75 ? -3.436 -6.681 8.948 1.00 77.94 75 GLU A CA 1
ATOM 594 C C . GLU A 1 75 ? -3.140 -7.546 7.729 1.00 77.94 75 GLU A C 1
ATOM 596 O O . GLU A 1 75 ? -3.277 -8.773 7.752 1.00 77.94 75 GLU A O 1
ATOM 601 N N . MET A 1 76 ? -2.748 -6.900 6.637 1.00 78.50 76 MET A N 1
ATOM 602 C CA . MET A 1 76 ? -2.438 -7.618 5.420 1.00 78.50 76 MET A CA 1
ATOM 603 C C . MET A 1 76 ? -1.053 -8.233 5.538 1.00 78.50 76 MET A C 1
ATOM 605 O O . MET A 1 76 ? -0.050 -7.543 5.406 1.00 78.50 76 MET A O 1
ATOM 609 N N . GLN A 1 77 ? -1.002 -9.539 5.776 1.00 83.25 77 GLN A N 1
ATOM 610 C CA . GLN A 1 77 ? 0.253 -10.279 5.796 1.00 83.25 77 GLN A CA 1
ATOM 611 C C . GLN A 1 77 ? 0.459 -11.053 4.493 1.00 83.25 77 GLN A C 1
ATOM 613 O O . GLN A 1 77 ? -0.456 -11.701 3.960 1.00 83.25 77 GLN A O 1
ATOM 618 N N . ILE A 1 78 ? 1.686 -10.992 3.986 1.00 84.75 78 ILE A N 1
ATOM 619 C CA . ILE A 1 78 ? 2.151 -11.762 2.836 1.00 84.75 78 ILE A CA 1
ATOM 620 C C . ILE A 1 78 ? 3.372 -12.583 3.229 1.00 84.75 78 ILE A C 1
ATOM 622 O O . ILE A 1 78 ? 4.088 -12.241 4.168 1.00 84.75 78 ILE A O 1
ATOM 626 N N . LYS A 1 79 ? 3.603 -13.681 2.514 1.00 82.62 79 LYS A N 1
ATOM 627 C CA . LYS A 1 79 ? 4.794 -14.506 2.695 1.00 82.62 79 LYS A CA 1
ATOM 628 C C . LYS A 1 79 ? 5.845 -14.073 1.670 1.00 82.62 79 LYS A C 1
ATOM 630 O O . LYS A 1 79 ? 5.596 -14.209 0.476 1.00 82.62 79 LYS A O 1
ATOM 635 N N . VAL A 1 80 ? 6.986 -13.571 2.134 1.00 87.00 80 VAL A N 1
ATOM 636 C CA . VAL A 1 80 ? 8.154 -13.217 1.308 1.00 87.00 80 VAL A CA 1
ATOM 637 C C . VAL A 1 80 ? 9.357 -13.960 1.869 1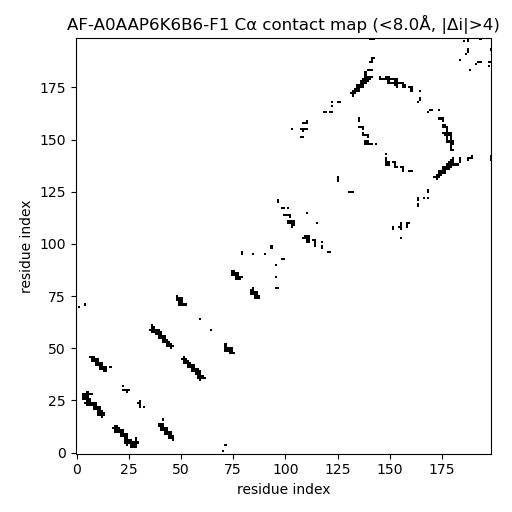.00 87.00 80 VAL A C 1
ATOM 639 O O . VAL A 1 80 ? 9.618 -13.856 3.065 1.00 87.00 80 VAL A O 1
ATOM 642 N N . ASP A 1 81 ? 10.050 -14.741 1.038 1.00 87.44 81 ASP A N 1
ATOM 643 C CA . ASP A 1 81 ? 11.242 -15.517 1.426 1.00 87.44 81 ASP A CA 1
ATOM 644 C C . ASP A 1 81 ? 11.059 -16.300 2.744 1.00 87.44 81 ASP A C 1
ATOM 646 O O . ASP A 1 81 ? 11.860 -16.219 3.671 1.00 87.44 81 ASP A O 1
ATOM 650 N N . ASP A 1 82 ? 9.937 -17.018 2.853 1.00 84.69 82 ASP A N 1
ATOM 651 C CA . ASP A 1 82 ? 9.519 -17.788 4.035 1.00 84.69 82 ASP A CA 1
ATOM 652 C C . ASP A 1 82 ? 9.208 -17.004 5.319 1.00 84.69 82 ASP A C 1
ATOM 654 O O . ASP A 1 82 ? 8.942 -17.596 6.367 1.00 84.69 82 ASP A O 1
ATOM 658 N N . ARG A 1 83 ? 9.111 -15.676 5.235 1.00 86.00 83 ARG A N 1
ATOM 659 C CA . ARG A 1 83 ? 8.766 -14.798 6.360 1.00 86.00 83 ARG A CA 1
ATOM 660 C C . ARG A 1 83 ? 7.408 -14.145 6.137 1.00 86.00 83 ARG A C 1
ATOM 662 O O . ARG A 1 83 ? 7.070 -13.758 5.021 1.00 86.00 83 ARG A O 1
ATOM 669 N N . LEU A 1 84 ? 6.626 -14.014 7.208 1.00 84.81 84 LEU A N 1
ATOM 670 C CA . LEU A 1 84 ? 5.406 -13.210 7.188 1.00 84.81 84 LEU A CA 1
ATOM 671 C C . LEU A 1 84 ? 5.778 -11.733 7.324 1.00 84.81 84 LEU A C 1
ATOM 673 O O . LEU A 1 84 ? 6.464 -11.348 8.271 1.00 84.81 84 LEU A O 1
ATOM 677 N N . VAL A 1 85 ? 5.322 -10.923 6.373 1.00 87.88 85 VAL A N 1
ATOM 678 C CA . VAL A 1 85 ? 5.527 -9.474 6.335 1.00 87.88 85 VAL A CA 1
ATOM 679 C C . VAL A 1 85 ? 4.168 -8.792 6.302 1.00 87.88 85 VAL A C 1
ATOM 681 O O . VAL A 1 85 ? 3.325 -9.136 5.474 1.00 87.88 85 VAL A O 1
ATOM 684 N N . THR A 1 86 ? 3.959 -7.830 7.198 1.00 86.44 86 THR A N 1
ATOM 685 C CA . THR A 1 86 ? 2.769 -6.973 7.195 1.00 86.44 86 THR A CA 1
ATOM 686 C C . THR A 1 86 ? 2.968 -5.826 6.211 1.00 86.44 86 THR A C 1
ATOM 688 O O . THR A 1 86 ? 3.953 -5.103 6.330 1.00 86.44 86 THR A O 1
ATOM 691 N N . ILE A 1 87 ? 2.023 -5.649 5.288 1.00 86.81 87 ILE A N 1
ATOM 692 C CA . ILE A 1 87 ? 1.940 -4.509 4.370 1.00 86.81 87 ILE A CA 1
ATOM 693 C C . ILE A 1 87 ? 0.985 -3.470 4.956 1.00 86.81 87 ILE A C 1
ATOM 695 O O . ILE A 1 87 ? -0.114 -3.805 5.413 1.00 86.81 87 ILE A O 1
ATOM 699 N N . LYS A 1 88 ? 1.402 -2.211 4.914 1.00 85.62 88 LYS A N 1
ATOM 700 C CA . LYS A 1 88 ? 0.635 -1.029 5.297 1.00 85.62 88 LYS A CA 1
ATOM 701 C C . LYS A 1 88 ? 0.422 -0.119 4.090 1.00 85.62 88 LYS A C 1
ATOM 703 O O . LYS A 1 88 ? 1.011 -0.304 3.027 1.00 85.62 88 LYS A O 1
ATOM 708 N N . GLU A 1 89 ? -0.456 0.859 4.265 1.00 85.38 89 GLU A N 1
ATOM 709 C CA . GLU A 1 89 ? -0.615 1.948 3.304 1.00 85.38 89 GLU A CA 1
ATOM 710 C C . GLU A 1 89 ? 0.718 2.697 3.127 1.00 85.38 89 GLU A C 1
ATOM 712 O O . GLU A 1 89 ? 1.481 2.831 4.084 1.00 85.38 89 GLU A O 1
ATOM 717 N N . ASP A 1 90 ? 1.001 3.125 1.896 1.00 89.00 90 ASP A N 1
ATOM 718 C CA . ASP A 1 90 ? 2.238 3.804 1.470 1.00 89.00 90 ASP A CA 1
ATOM 719 C C . ASP A 1 90 ? 3.551 3.003 1.581 1.00 89.00 90 ASP A C 1
ATOM 721 O O . ASP A 1 90 ? 4.632 3.546 1.330 1.00 89.00 90 ASP A O 1
ATOM 725 N N . ASP A 1 91 ? 3.489 1.705 1.889 1.00 92.31 91 ASP A N 1
ATOM 726 C CA . ASP A 1 91 ? 4.678 0.857 1.883 1.00 92.31 91 ASP A CA 1
ATOM 727 C C . ASP A 1 91 ? 5.291 0.716 0.474 1.00 92.31 91 ASP A C 1
ATOM 729 O O . ASP A 1 91 ? 4.611 0.515 -0.536 1.00 92.31 91 ASP A O 1
ATOM 733 N N . ASP A 1 92 ? 6.625 0.744 0.415 1.00 92.81 92 ASP A N 1
ATOM 734 C CA . ASP A 1 92 ? 7.391 0.524 -0.812 1.00 92.81 92 ASP A CA 1
ATOM 735 C C . ASP A 1 92 ? 7.480 -0.974 -1.126 1.00 92.81 92 ASP A C 1
ATOM 737 O O . ASP A 1 92 ? 8.313 -1.719 -0.592 1.00 92.81 92 ASP A O 1
ATOM 741 N N . LEU A 1 93 ? 6.607 -1.413 -2.030 1.00 92.56 93 LEU A N 1
ATOM 742 C CA . LEU A 1 93 ? 6.491 -2.815 -2.393 1.00 92.56 93 LEU A CA 1
ATOM 743 C C . LEU A 1 93 ? 7.766 -3.379 -3.037 1.00 92.56 93 LEU A C 1
ATOM 745 O O . LEU A 1 93 ? 8.038 -4.572 -2.892 1.00 92.56 93 LEU A O 1
ATOM 749 N N . ALA A 1 94 ? 8.574 -2.541 -3.697 1.00 93.06 94 ALA A N 1
ATOM 750 C CA . ALA A 1 94 ? 9.835 -2.987 -4.276 1.00 93.06 94 AL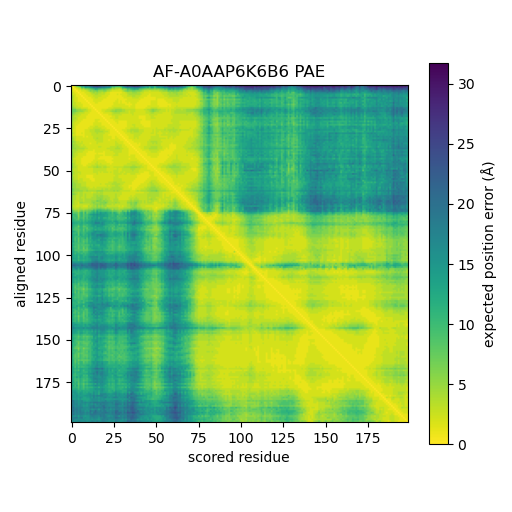A A CA 1
ATOM 751 C C . ALA A 1 94 ? 10.823 -3.424 -3.188 1.00 93.06 94 ALA A C 1
ATOM 753 O O . ALA A 1 94 ? 11.513 -4.428 -3.351 1.00 93.06 94 ALA A O 1
ATOM 754 N N . LYS A 1 95 ? 10.839 -2.732 -2.042 1.00 92.88 95 LYS A N 1
ATOM 755 C CA . LYS A 1 95 ? 11.647 -3.128 -0.879 1.00 92.88 95 LYS A CA 1
ATOM 756 C C . LYS A 1 95 ? 11.081 -4.358 -0.186 1.00 92.88 95 LYS A C 1
ATOM 758 O O . LYS A 1 95 ? 11.843 -5.261 0.145 1.00 92.88 95 LYS A O 1
ATOM 763 N N . ILE A 1 96 ? 9.761 -4.412 0.004 1.00 92.56 96 ILE A N 1
ATOM 764 C CA . ILE A 1 96 ? 9.099 -5.546 0.668 1.00 92.56 96 ILE A CA 1
ATOM 765 C C . ILE A 1 96 ? 9.329 -6.849 -0.097 1.00 92.56 96 ILE A C 1
ATOM 767 O O . ILE A 1 96 ? 9.644 -7.861 0.518 1.00 92.56 96 ILE A O 1
ATOM 771 N N . LEU A 1 97 ? 9.192 -6.822 -1.425 1.00 91.69 97 LEU A N 1
ATOM 772 C CA . LEU A 1 97 ? 9.392 -7.988 -2.290 1.00 91.69 97 LEU A CA 1
ATOM 773 C C . LEU A 1 97 ? 10.857 -8.199 -2.698 1.00 91.69 97 LEU A C 1
ATOM 775 O O . LEU A 1 97 ? 11.138 -9.102 -3.488 1.00 91.69 97 LEU A O 1
ATOM 779 N N . ASN A 1 98 ? 11.775 -7.367 -2.191 1.00 91.50 98 ASN A N 1
ATOM 780 C CA . ASN A 1 98 ? 13.196 -7.387 -2.531 1.00 91.50 98 ASN A CA 1
ATOM 781 C C . ASN A 1 98 ? 13.431 -7.429 -4.056 1.00 91.50 98 ASN A C 1
ATOM 783 O O . ASN A 1 98 ? 14.156 -8.281 -4.582 1.00 91.50 98 ASN A O 1
ATOM 787 N N . LEU A 1 99 ? 12.741 -6.544 -4.780 1.00 92.00 99 LEU A N 1
ATOM 788 C CA . LEU A 1 99 ? 12.816 -6.471 -6.233 1.00 92.00 99 LEU A CA 1
ATOM 789 C C . LEU A 1 99 ? 14.172 -5.925 -6.665 1.00 92.00 99 LEU A C 1
ATOM 791 O O . LEU A 1 99 ? 14.679 -4.939 -6.124 1.00 92.00 99 LEU A O 1
ATOM 795 N N . LYS A 1 100 ? 14.730 -6.530 -7.711 1.00 91.19 100 LYS A N 1
ATOM 796 C CA . LYS A 1 100 ? 15.855 -5.923 -8.428 1.00 91.19 100 LYS A CA 1
ATOM 797 C C . LYS A 1 100 ? 15.371 -4.710 -9.235 1.00 91.19 100 LYS A C 1
ATOM 799 O O . LYS A 1 100 ? 14.186 -4.635 -9.568 1.00 91.19 100 LYS A O 1
ATOM 804 N N . PRO A 1 101 ? 16.270 -3.774 -9.594 1.00 87.69 101 PRO A N 1
ATOM 805 C CA . PRO A 1 101 ? 15.900 -2.636 -10.424 1.00 87.69 101 PRO A CA 1
ATOM 806 C C . PRO A 1 101 ? 15.224 -3.067 -11.731 1.00 87.69 101 PRO A C 1
ATOM 808 O O . PRO A 1 101 ? 15.675 -3.995 -12.407 1.00 87.69 101 PRO A O 1
ATOM 811 N N . ILE A 1 102 ? 14.152 -2.362 -12.093 1.00 89.44 102 ILE A N 1
ATOM 812 C CA . ILE A 1 102 ? 13.452 -2.558 -13.362 1.00 89.44 102 ILE A CA 1
ATOM 813 C C . ILE A 1 102 ? 14.200 -1.785 -14.444 1.00 89.44 102 ILE A C 1
ATOM 815 O O . ILE A 1 102 ? 14.247 -0.554 -14.441 1.00 89.44 102 ILE A O 1
ATOM 819 N N . TYR A 1 103 ? 14.796 -2.522 -15.372 1.00 87.38 103 TYR A N 1
ATOM 820 C CA . TYR A 1 103 ? 15.564 -1.974 -16.474 1.00 87.38 103 TYR A CA 1
ATOM 821 C C . TYR A 1 103 ? 14.731 -1.880 -17.749 1.00 87.38 103 TYR A C 1
ATOM 823 O O . TYR A 1 103 ? 13.918 -2.747 -18.081 1.00 87.38 103 TYR A O 1
ATOM 831 N N . PHE A 1 104 ? 15.030 -0.840 -18.518 1.00 90.56 104 PHE A N 1
ATOM 832 C CA . PHE A 1 104 ? 14.442 -0.580 -19.824 1.00 90.56 104 PHE A CA 1
ATOM 833 C C . PHE A 1 104 ? 15.525 -0.622 -20.908 1.00 90.56 104 PHE A C 1
ATOM 835 O O . PHE A 1 104 ? 16.723 -0.474 -20.626 1.00 90.56 104 PHE A O 1
ATOM 842 N N . ASP A 1 105 ? 15.125 -0.862 -22.152 1.00 87.44 105 ASP A N 1
ATOM 843 C CA . ASP A 1 105 ? 16.021 -0.739 -23.304 1.00 87.44 105 ASP A CA 1
ATOM 844 C C . ASP A 1 105 ? 16.624 0.678 -23.370 1.00 87.44 105 ASP A C 1
ATOM 846 O O . ASP A 1 105 ? 16.049 1.650 -22.865 1.00 87.44 105 ASP A O 1
ATOM 850 N N . TYR A 1 106 ? 17.827 0.786 -23.943 1.00 75.56 106 TYR A N 1
ATOM 851 C CA . TYR A 1 106 ? 18.570 2.047 -23.982 1.00 75.56 106 TYR A CA 1
ATOM 852 C C . TYR A 1 106 ? 17.737 3.169 -24.615 1.00 75.56 106 TYR A C 1
ATOM 854 O O . TYR A 1 106 ? 17.125 2.979 -25.664 1.00 75.56 106 TYR A O 1
ATOM 862 N N . ASN A 1 107 ? 17.717 4.330 -23.952 1.00 70.38 107 ASN A N 1
ATOM 863 C CA . ASN A 1 107 ? 16.937 5.508 -24.337 1.00 70.38 107 ASN A CA 1
ATOM 864 C C . ASN A 1 107 ? 15.441 5.231 -24.609 1.00 70.38 107 ASN A C 1
ATOM 866 O O . ASN A 1 107 ? 14.805 5.905 -25.419 1.00 70.38 107 ASN A O 1
ATOM 870 N N . GLY A 1 108 ? 14.881 4.212 -23.951 1.00 82.56 108 GLY A N 1
ATOM 871 C CA . GLY A 1 108 ? 13.517 3.764 -24.178 1.00 82.56 108 GLY A CA 1
ATOM 872 C C . GLY A 1 108 ? 12.773 3.371 -22.906 1.00 82.56 108 GLY A C 1
ATOM 873 O O . GLY A 1 108 ? 13.258 3.487 -21.774 1.00 82.56 108 GLY A O 1
ATOM 874 N N . TYR A 1 109 ? 11.550 2.905 -23.137 1.00 88.69 109 TYR A N 1
ATOM 875 C CA . TYR A 1 109 ? 10.585 2.472 -22.123 1.00 88.69 109 TYR A CA 1
ATOM 876 C C . TYR A 1 109 ? 10.123 1.025 -22.335 1.00 88.69 109 TYR A C 1
ATOM 878 O O . TYR A 1 109 ? 9.227 0.543 -21.647 1.00 88.69 109 TYR A O 1
ATOM 886 N N . LYS A 1 110 ? 10.744 0.298 -23.270 1.00 92.88 110 LYS A N 1
ATOM 887 C CA . LYS A 1 110 ? 10.518 -1.138 -23.409 1.00 92.88 110 LYS A CA 1
ATOM 888 C C . LYS A 1 110 ? 11.186 -1.859 -22.242 1.00 92.88 110 LYS A C 1
ATOM 890 O O . LYS A 1 110 ? 12.389 -1.720 -22.040 1.00 92.88 110 LYS A O 1
ATOM 895 N N . ILE A 1 111 ? 10.394 -2.597 -21.473 1.00 93.38 111 ILE A N 1
ATOM 896 C CA . ILE A 1 111 ? 10.857 -3.366 -20.313 1.00 93.38 111 ILE A CA 1
ATOM 897 C C . ILE A 1 111 ? 11.762 -4.501 -20.796 1.00 93.38 111 ILE A C 1
ATOM 899 O O . ILE A 1 111 ? 11.394 -5.244 -21.711 1.00 93.38 111 ILE A O 1
ATOM 903 N N . ARG A 1 112 ? 12.937 -4.643 -20.175 1.00 93.56 112 ARG A N 1
ATOM 904 C CA . ARG A 1 112 ? 13.859 -5.744 -20.480 1.00 93.56 112 ARG A CA 1
ATOM 905 C C . ARG A 1 112 ? 13.305 -7.070 -19.982 1.00 93.56 112 ARG A C 1
ATOM 907 O O . ARG A 1 112 ? 12.670 -7.129 -18.933 1.00 93.56 112 ARG A O 1
ATOM 914 N N . GLU A 1 113 ? 13.644 -8.153 -20.675 1.00 90.50 113 GLU A N 1
ATOM 915 C CA . GLU A 1 113 ? 13.192 -9.499 -20.303 1.00 90.50 113 GLU A CA 1
ATOM 916 C C . GLU A 1 113 ? 13.581 -9.870 -18.867 1.00 90.50 113 GLU A C 1
ATOM 918 O O . GLU A 1 113 ? 12.761 -10.378 -18.113 1.00 90.50 113 GLU A O 1
ATOM 923 N N . SER A 1 114 ? 14.797 -9.512 -18.444 1.00 87.38 114 SER A N 1
ATOM 924 C CA . SER A 1 114 ? 15.268 -9.749 -17.074 1.00 87.38 114 SER A CA 1
ATOM 925 C C . SER A 1 114 ? 14.450 -9.021 -16.005 1.00 87.38 114 SER A C 1
ATOM 927 O O . SER A 1 114 ? 14.434 -9.445 -14.856 1.00 87.38 114 SER A O 1
ATOM 929 N N . SER A 1 115 ? 13.784 -7.922 -16.363 1.00 93.00 115 SER A N 1
ATOM 930 C CA . SER A 1 115 ? 12.950 -7.142 -15.444 1.00 93.00 115 SER A CA 1
ATOM 931 C C . SER A 1 115 ? 11.517 -7.660 -15.369 1.00 93.00 115 SER A C 1
ATOM 933 O O . SER A 1 115 ? 10.836 -7.404 -14.380 1.00 93.00 115 SER A O 1
ATOM 935 N N . LYS A 1 116 ? 11.071 -8.444 -16.357 1.00 94.06 116 LYS A N 1
ATOM 936 C CA . LYS A 1 116 ? 9.757 -9.095 -16.319 1.00 94.06 116 LYS A CA 1
ATOM 937 C C . LYS A 1 116 ? 9.637 -10.070 -15.153 1.00 94.06 116 LYS A C 1
ATOM 939 O O . LYS A 1 116 ? 8.642 -10.016 -14.448 1.00 94.06 116 LYS A O 1
ATOM 944 N N . THR A 1 117 ? 10.685 -10.845 -14.855 1.00 93.00 117 THR A N 1
ATOM 945 C CA . THR A 1 117 ? 10.702 -11.750 -13.690 1.00 93.00 117 THR A CA 1
ATOM 946 C C . THR A 1 117 ? 10.450 -11.017 -12.368 1.00 93.00 117 THR A C 1
ATOM 948 O O . THR A 1 117 ? 9.821 -11.564 -11.466 1.00 93.00 117 THR A O 1
ATOM 951 N N . GLU A 1 118 ? 10.917 -9.774 -12.235 1.00 94.06 118 GLU A N 1
ATOM 952 C CA . GLU A 1 118 ? 10.665 -8.963 -11.040 1.00 94.06 118 GLU A CA 1
ATOM 953 C C . GLU A 1 118 ? 9.231 -8.412 -11.024 1.00 94.06 118 GLU A C 1
ATOM 955 O O . GLU A 1 118 ? 8.575 -8.430 -9.983 1.00 94.06 118 GLU A O 1
ATOM 960 N N . LEU A 1 119 ? 8.701 -7.992 -12.178 1.00 95.38 119 LEU A N 1
ATOM 961 C CA . LEU A 1 119 ? 7.302 -7.568 -12.302 1.00 95.38 119 LEU A CA 1
ATOM 962 C C . LEU A 1 119 ? 6.318 -8.724 -12.076 1.00 95.38 119 LEU A C 1
ATOM 964 O O . LEU A 1 119 ? 5.250 -8.508 -11.508 1.00 95.38 119 LEU A O 1
ATOM 968 N N . ASP A 1 120 ? 6.681 -9.952 -12.436 1.00 95.62 120 ASP A N 1
ATOM 969 C CA . ASP A 1 120 ? 5.847 -11.137 -12.221 1.00 95.62 120 ASP A CA 1
ATOM 970 C C . ASP A 1 120 ? 5.634 -11.426 -10.728 1.00 95.62 120 ASP A C 1
ATOM 972 O O . ASP A 1 120 ? 4.556 -11.874 -10.336 1.00 95.62 120 ASP A O 1
ATOM 976 N N . LYS A 1 121 ? 6.604 -11.088 -9.862 1.00 94.12 121 LYS A N 1
ATOM 977 C CA . LYS A 1 121 ? 6.418 -11.143 -8.399 1.00 94.12 121 LYS A CA 1
ATOM 978 C C . LYS A 1 121 ? 5.325 -10.173 -7.941 1.00 94.12 121 LYS A C 1
ATOM 980 O O . LYS A 1 121 ? 4.503 -10.519 -7.092 1.00 94.12 121 LYS A O 1
ATOM 985 N N . VAL A 1 122 ? 5.289 -8.972 -8.524 1.00 95.38 122 VAL A N 1
ATOM 986 C CA . VAL A 1 122 ? 4.243 -7.973 -8.253 1.00 95.38 122 VAL A CA 1
ATOM 987 C C . VAL A 1 122 ? 2.888 -8.488 -8.741 1.00 95.38 122 VAL A C 1
ATOM 989 O O . VAL A 1 122 ? 1.924 -8.484 -7.977 1.00 95.38 122 VAL A O 1
ATOM 992 N N . VAL A 1 123 ? 2.814 -9.003 -9.974 1.00 96.56 123 VAL A N 1
ATOM 993 C CA . VAL A 1 123 ? 1.594 -9.601 -10.548 1.00 96.56 123 VAL A CA 1
ATOM 994 C C . VAL A 1 123 ? 1.066 -10.732 -9.664 1.00 96.56 123 VAL A C 1
ATOM 996 O O . VAL A 1 123 ? -0.128 -10.771 -9.355 1.00 96.56 123 VAL A O 1
ATOM 999 N N . GLN A 1 124 ? 1.938 -11.638 -9.220 1.00 94.12 124 GLN A N 1
ATOM 1000 C CA . GLN A 1 124 ? 1.559 -12.755 -8.361 1.00 94.12 124 GLN A CA 1
ATOM 1001 C C . GLN A 1 124 ? 0.937 -12.260 -7.052 1.00 94.12 124 GLN A C 1
ATOM 1003 O O . GLN A 1 124 ? -0.127 -12.741 -6.652 1.00 94.12 124 GLN A O 1
ATOM 1008 N N . LEU A 1 125 ? 1.551 -11.264 -6.408 1.00 91.69 125 LEU A N 1
ATOM 1009 C CA . LEU A 1 125 ? 1.002 -10.679 -5.191 1.00 91.69 125 LEU A CA 1
ATOM 1010 C C . LEU A 1 125 ? -0.374 -10.045 -5.437 1.00 91.69 125 LEU A C 1
ATOM 1012 O O . LEU A 1 125 ? -1.321 -10.334 -4.704 1.00 91.69 125 LEU A O 1
ATOM 1016 N N . LEU A 1 126 ? -0.503 -9.208 -6.469 1.00 93.56 126 LEU A N 1
ATOM 1017 C CA . LEU A 1 126 ? -1.762 -8.529 -6.786 1.00 93.56 126 LEU A CA 1
ATOM 1018 C C . LEU A 1 126 ? -2.876 -9.512 -7.167 1.00 93.56 126 LEU A C 1
ATOM 1020 O O . LEU A 1 126 ? -4.049 -9.225 -6.910 1.00 93.56 126 LEU A O 1
ATOM 1024 N N . SER A 1 127 ? -2.520 -10.675 -7.718 1.00 91.56 127 SER A N 1
ATOM 1025 C CA . SER A 1 127 ? -3.455 -11.768 -8.004 1.00 91.56 127 SER A CA 1
ATOM 1026 C C . SER A 1 127 ? -3.952 -12.446 -6.723 1.00 91.56 127 SER A C 1
ATOM 1028 O O . SER A 1 127 ? -5.147 -12.675 -6.560 1.00 91.56 127 SER A O 1
ATOM 1030 N N . ILE A 1 128 ? -3.049 -12.731 -5.777 1.00 88.38 128 ILE A N 1
ATOM 1031 C CA . ILE A 1 128 ? -3.371 -13.392 -4.496 1.00 88.38 128 ILE A CA 1
ATOM 1032 C C . ILE A 1 128 ? -4.082 -12.437 -3.520 1.00 88.38 128 ILE A C 1
ATOM 1034 O O . ILE A 1 128 ? -4.785 -12.874 -2.599 1.00 88.38 128 ILE A O 1
ATOM 1038 N N . ARG A 1 129 ? -3.890 -11.124 -3.690 1.00 86.56 129 ARG A N 1
ATOM 1039 C CA . ARG A 1 129 ? -4.446 -10.073 -2.829 1.00 86.56 129 ARG A CA 1
ATOM 1040 C C . ARG A 1 129 ? -5.202 -9.025 -3.652 1.00 86.56 129 ARG A C 1
ATOM 1042 O O . ARG A 1 129 ? -4.669 -7.941 -3.884 1.00 86.56 129 ARG A O 1
ATOM 1049 N N . PRO A 1 130 ? -6.465 -9.300 -4.041 1.00 86.94 130 PRO A N 1
ATOM 1050 C CA . PRO A 1 130 ? -7.281 -8.385 -4.844 1.00 86.94 130 PRO A CA 1
ATOM 1051 C C . PRO A 1 130 ? -7.551 -7.013 -4.212 1.00 86.94 130 PRO A C 1
ATOM 1053 O O . PRO A 1 130 ? -7.910 -6.082 -4.919 1.00 86.94 130 PRO A O 1
ATOM 1056 N N . SER A 1 131 ? -7.375 -6.878 -2.895 1.00 85.31 131 SER A N 1
ATOM 1057 C CA . SER A 1 131 ? -7.570 -5.624 -2.162 1.00 85.31 131 SER A CA 1
ATOM 1058 C C . SER A 1 131 ? -6.399 -4.642 -2.265 1.00 85.31 131 SER A C 1
ATOM 1060 O O . SER A 1 131 ? -6.533 -3.515 -1.806 1.00 85.31 131 SER A O 1
ATOM 1062 N N . ILE A 1 132 ? -5.240 -5.060 -2.790 1.00 88.81 132 ILE A N 1
ATOM 1063 C CA . ILE A 1 132 ? -4.081 -4.170 -2.951 1.00 88.81 132 ILE A CA 1
ATOM 1064 C C . ILE A 1 132 ? -4.248 -3.349 -4.225 1.00 88.81 132 ILE A C 1
ATOM 1066 O O . ILE A 1 132 ? -4.452 -3.924 -5.295 1.00 88.81 132 ILE A O 1
ATOM 1070 N N . SER A 1 133 ? -4.047 -2.042 -4.123 1.00 94.12 133 SER A N 1
ATOM 1071 C CA . SER A 1 133 ? -3.788 -1.167 -5.267 1.00 94.12 133 SER A CA 1
ATOM 1072 C C . SER A 1 133 ? -2.376 -0.599 -5.155 1.00 94.12 133 SER A C 1
ATOM 1074 O O . SER A 1 133 ? -1.863 -0.445 -4.048 1.00 94.12 133 SER A O 1
ATOM 1076 N N . ILE A 1 134 ? -1.734 -0.318 -6.287 1.00 96.19 134 ILE A N 1
ATOM 1077 C CA . ILE A 1 134 ? -0.364 0.206 -6.331 1.00 96.19 134 ILE A CA 1
ATOM 1078 C C . ILE A 1 134 ? -0.260 1.421 -7.251 1.00 96.19 134 ILE A C 1
ATOM 1080 O O . ILE A 1 134 ? -1.009 1.557 -8.217 1.00 96.19 134 ILE A O 1
ATOM 1084 N N . GLN A 1 135 ? 0.733 2.265 -6.981 1.00 97.25 135 GLN A N 1
ATOM 1085 C CA . GLN A 1 135 ? 1.180 3.308 -7.896 1.00 97.25 135 GLN A CA 1
ATOM 1086 C C . GLN A 1 135 ? 2.612 3.013 -8.338 1.00 97.25 135 GLN A C 1
ATOM 1088 O O . GLN A 1 135 ? 3.523 2.904 -7.517 1.00 97.25 135 GLN A O 1
ATOM 1093 N N . VAL A 1 136 ? 2.824 2.914 -9.646 1.00 96.94 136 VAL A N 1
ATOM 1094 C CA . VAL A 1 136 ? 4.151 2.789 -10.243 1.00 96.94 136 VAL A CA 1
ATOM 1095 C C . VAL A 1 136 ? 4.784 4.172 -10.337 1.00 96.94 136 VAL A C 1
ATOM 1097 O O . VAL A 1 136 ? 4.328 5.021 -11.100 1.00 96.94 136 VAL A O 1
ATOM 1100 N N . ASN A 1 137 ? 5.875 4.380 -9.606 1.00 95.81 137 ASN A N 1
ATOM 1101 C CA . ASN A 1 137 ? 6.675 5.597 -9.689 1.00 95.81 137 ASN A CA 1
ATOM 1102 C C . ASN A 1 137 ? 7.920 5.329 -10.535 1.00 95.81 137 ASN A C 1
ATOM 1104 O O . ASN A 1 137 ? 8.692 4.420 -10.231 1.00 95.81 137 ASN A O 1
ATOM 1108 N N . SER A 1 138 ? 8.123 6.112 -11.594 1.00 95.25 138 SER A N 1
ATOM 1109 C CA . SER A 1 138 ? 9.308 5.999 -12.447 1.00 95.25 138 SER A CA 1
ATOM 1110 C C 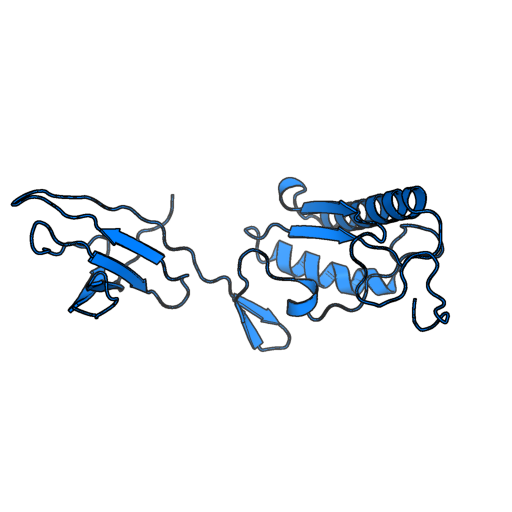. SER A 1 138 ? 10.161 7.261 -12.397 1.00 95.25 138 SER A C 1
ATOM 1112 O O . SER A 1 138 ? 9.652 8.377 -12.279 1.00 95.25 138 SER A O 1
ATOM 1114 N N . HIS A 1 139 ? 11.473 7.068 -12.509 1.00 93.75 139 HIS A N 1
ATOM 1115 C CA . HIS A 1 139 ? 12.497 8.091 -12.329 1.00 93.75 139 HIS A CA 1
ATOM 1116 C C . HIS A 1 139 ? 13.576 7.966 -13.413 1.00 93.75 139 HIS A C 1
ATOM 1118 O O . HIS A 1 139 ? 13.708 6.925 -14.071 1.00 93.75 139 HIS A O 1
ATOM 1124 N N . THR A 1 140 ? 14.360 9.024 -13.588 1.00 92.56 140 THR A N 1
ATOM 1125 C CA . THR A 1 140 ? 15.583 9.037 -14.402 1.00 92.56 140 THR A CA 1
ATOM 1126 C C . THR A 1 140 ? 16.752 9.564 -13.575 1.00 92.56 140 THR A C 1
ATOM 1128 O O . THR A 1 140 ? 16.550 10.198 -12.537 1.00 92.56 140 THR A O 1
ATOM 1131 N N . ASP A 1 141 ? 17.972 9.311 -14.047 1.00 91.44 141 ASP A N 1
ATOM 1132 C CA . ASP A 1 141 ? 19.127 10.107 -13.635 1.00 91.44 141 ASP A CA 1
ATOM 1133 C C . ASP A 1 141 ? 19.040 11.523 -14.244 1.00 91.44 141 ASP A C 1
ATOM 1135 O O . ASP A 1 141 ? 18.088 11.842 -14.963 1.00 91.44 141 ASP A O 1
ATOM 1139 N N . SER A 1 142 ? 20.022 12.367 -13.928 1.00 93.88 142 SER A N 1
ATOM 1140 C CA . SER A 1 142 ? 20.104 13.764 -14.375 1.00 93.88 142 SER A CA 1
ATOM 1141 C C . SER A 1 142 ? 20.664 13.970 -15.783 1.00 93.88 142 SER A C 1
ATOM 1143 O O . SER A 1 142 ? 20.895 15.097 -16.222 1.00 93.88 142 SER A O 1
ATOM 1145 N N . ARG A 1 143 ? 20.986 12.894 -16.508 1.00 91.69 143 ARG A N 1
ATOM 1146 C CA . ARG A 1 143 ? 21.577 13.026 -17.838 1.00 91.69 143 ARG A CA 1
ATOM 1147 C C . ARG A 1 143 ? 20.468 13.311 -18.833 1.00 91.69 143 ARG A C 1
ATOM 1149 O O . ARG A 1 143 ? 19.557 12.510 -19.022 1.00 91.69 143 ARG A O 1
ATOM 1156 N N . GLY A 1 144 ? 20.584 14.435 -19.528 1.00 89.25 144 GLY A N 1
ATOM 1157 C CA . GLY A 1 144 ? 19.628 14.846 -20.550 1.00 89.25 144 GLY A CA 1
ATOM 1158 C C . GLY A 1 144 ? 18.938 16.153 -20.191 1.00 89.25 144 GLY A C 1
ATOM 1159 O O . GLY A 1 144 ? 19.434 16.930 -19.387 1.00 89.25 144 GLY A O 1
ATOM 1160 N N . LYS A 1 145 ? 17.827 16.435 -20.873 1.00 94.56 145 LYS A N 1
ATOM 1161 C CA . LYS A 1 145 ? 16.989 17.605 -20.587 1.00 94.56 145 LYS A CA 1
ATOM 1162 C C . LYS A 1 145 ? 15.863 17.195 -19.647 1.00 94.56 145 LYS A C 1
ATOM 1164 O O . LYS A 1 145 ? 15.235 16.167 -19.896 1.00 94.56 145 LYS A O 1
ATOM 1169 N N . ASP A 1 146 ? 15.518 18.047 -18.694 1.00 94.75 146 ASP A N 1
ATOM 1170 C CA . ASP A 1 146 ? 14.474 17.817 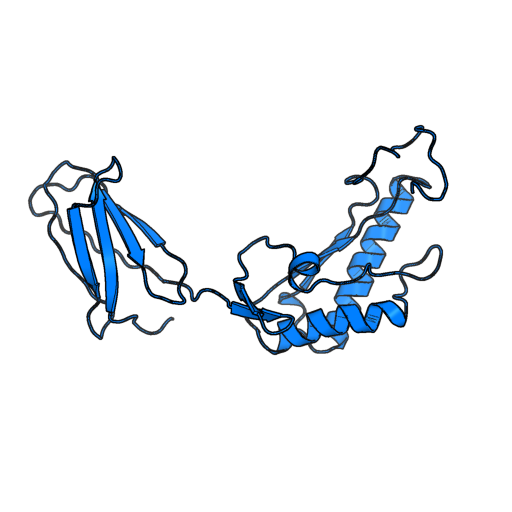-17.690 1.00 94.75 146 ASP A CA 1
ATOM 1171 C C . ASP A 1 146 ? 13.146 17.374 -18.341 1.00 94.75 146 ASP A C 1
ATOM 1173 O O . ASP A 1 146 ? 12.569 16.348 -17.983 1.00 94.75 146 ASP A O 1
ATOM 1177 N N . ASP A 1 147 ? 12.703 18.080 -19.389 1.00 96.06 147 ASP A N 1
ATOM 1178 C CA . ASP A 1 147 ? 11.487 17.767 -20.161 1.00 96.06 147 ASP A CA 1
ATOM 1179 C C . ASP A 1 147 ? 11.528 16.402 -20.859 1.00 96.06 147 ASP A C 1
ATOM 1181 O O . ASP A 1 147 ? 10.490 15.771 -21.093 1.00 96.06 147 ASP A O 1
ATOM 1185 N N . PHE A 1 148 ? 12.719 15.981 -21.280 1.00 94.06 148 PHE A N 1
ATOM 1186 C CA . PHE A 1 148 ? 12.926 14.678 -21.895 1.00 94.06 148 PHE A CA 1
ATOM 1187 C C . PHE A 1 148 ? 12.864 13.586 -20.827 1.00 94.06 148 PHE A C 1
ATOM 1189 O O . PHE A 1 148 ? 12.141 12.606 -20.995 1.00 94.06 148 PHE A O 1
ATOM 1196 N N . ASN A 1 149 ? 13.546 13.800 -19.705 1.00 94.94 149 ASN A N 1
ATOM 1197 C CA . ASN A 1 149 ? 13.576 12.897 -18.563 1.00 94.94 149 ASN A CA 1
ATOM 1198 C C . ASN A 1 149 ? 12.195 12.714 -17.927 1.00 94.94 149 ASN A C 1
ATOM 1200 O O . ASN A 1 149 ? 11.790 11.587 -17.626 1.00 94.94 149 ASN A O 1
ATOM 1204 N N . MET A 1 150 ? 11.408 13.787 -17.841 1.00 97.06 150 MET A N 1
ATOM 1205 C CA . MET A 1 150 ? 10.014 13.721 -17.415 1.00 97.06 150 MET A CA 1
ATOM 1206 C C . MET A 1 150 ? 9.197 12.806 -18.336 1.00 97.06 150 MET A C 1
ATOM 1208 O O . MET A 1 150 ? 8.626 11.819 -17.872 1.00 97.06 150 MET A O 1
ATOM 1212 N N . ARG A 1 151 ? 9.217 13.052 -19.654 1.00 96.56 151 ARG A N 1
ATOM 1213 C CA . ARG A 1 151 ? 8.508 12.213 -20.640 1.00 96.56 151 ARG A CA 1
ATOM 1214 C C . ARG A 1 151 ? 8.978 10.760 -20.628 1.00 96.56 151 ARG A C 1
ATOM 1216 O O . ARG A 1 151 ? 8.161 9.849 -20.731 1.00 96.56 151 ARG A O 1
ATOM 1223 N N .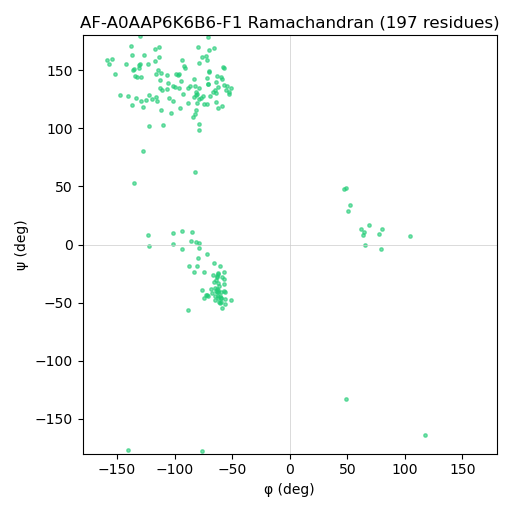 LEU A 1 152 ? 10.284 10.532 -20.502 1.00 95.12 152 LEU A N 1
ATOM 1224 C CA . LEU A 1 152 ? 10.864 9.194 -20.446 1.00 95.12 152 LEU A CA 1
ATOM 1225 C C . LEU A 1 152 ? 10.362 8.425 -19.222 1.00 95.12 152 LEU A C 1
ATOM 1227 O O . LEU A 1 152 ? 9.947 7.274 -19.353 1.00 95.12 152 LEU A O 1
ATOM 1231 N N . SER A 1 153 ? 10.363 9.059 -18.049 1.00 96.62 153 SER A N 1
ATOM 1232 C CA . SER A 1 153 ? 9.838 8.444 -16.830 1.00 96.62 153 SER A CA 1
ATOM 1233 C C . SER A 1 153 ? 8.332 8.167 -16.916 1.00 96.62 153 SER A C 1
ATOM 1235 O O . SER A 1 153 ? 7.897 7.084 -16.540 1.00 96.62 153 SER A O 1
ATOM 1237 N N . GLU A 1 154 ? 7.540 9.075 -17.492 1.00 97.75 154 GLU A N 1
ATOM 1238 C CA . GLU A 1 154 ? 6.093 8.886 -17.660 1.00 97.75 154 GLU A CA 1
ATOM 1239 C C . GLU A 1 154 ? 5.791 7.679 -18.561 1.00 97.75 154 GLU A C 1
ATOM 1241 O O . GLU A 1 154 ? 4.988 6.807 -18.221 1.00 97.75 154 GLU A O 1
ATOM 1246 N N . ASN A 1 155 ? 6.518 7.560 -19.675 1.00 97.25 155 ASN A N 1
ATOM 1247 C CA . ASN A 1 155 ? 6.408 6.415 -20.578 1.00 97.25 155 ASN A CA 1
ATOM 1248 C C . ASN A 1 155 ? 6.829 5.099 -19.908 1.00 97.25 155 ASN A C 1
ATOM 1250 O O . ASN A 1 155 ? 6.213 4.063 -20.144 1.00 97.25 155 ASN A O 1
ATOM 1254 N N . ARG A 1 156 ? 7.867 5.115 -19.063 1.00 97.25 156 ARG A N 1
ATOM 1255 C CA . ARG A 1 156 ? 8.319 3.933 -18.307 1.00 97.25 156 ARG A CA 1
ATOM 1256 C C . ARG A 1 156 ? 7.307 3.497 -17.252 1.00 97.25 156 ARG A C 1
ATOM 1258 O O . ARG A 1 156 ? 7.061 2.297 -17.110 1.00 97.25 156 ARG A O 1
ATOM 1265 N N . ALA A 1 157 ? 6.709 4.452 -16.539 1.00 97.69 157 ALA A N 1
ATOM 1266 C CA . ALA A 1 157 ? 5.618 4.174 -15.613 1.00 97.69 157 ALA A CA 1
ATOM 1267 C C . ALA A 1 157 ? 4.444 3.535 -16.368 1.00 97.69 157 ALA A C 1
ATOM 1269 O O . ALA A 1 157 ? 4.010 2.446 -16.004 1.00 97.69 157 ALA A O 1
ATOM 1270 N N . SER A 1 158 ? 4.028 4.142 -17.483 1.00 97.56 158 SER A N 1
ATOM 1271 C CA . SER A 1 158 ? 2.930 3.654 -18.325 1.00 97.56 158 SER A CA 1
ATOM 1272 C C . SER A 1 158 ? 3.193 2.249 -18.876 1.00 97.56 158 SER A C 1
ATOM 1274 O O . SER A 1 158 ? 2.349 1.369 -18.752 1.00 97.56 158 SER A O 1
ATOM 1276 N N . ALA A 1 159 ? 4.397 1.982 -19.393 1.00 97.25 159 ALA A N 1
ATOM 1277 C CA . ALA A 1 159 ? 4.776 0.658 -19.891 1.00 97.25 159 ALA A CA 1
ATOM 1278 C C . ALA A 1 159 ? 4.737 -0.423 -18.797 1.00 97.25 159 ALA A C 1
ATOM 1280 O O . ALA A 1 159 ? 4.384 -1.573 -19.064 1.00 97.25 159 ALA A O 1
ATOM 1281 N N . THR A 1 160 ? 5.096 -0.058 -17.565 1.00 97.19 160 THR A N 1
ATOM 1282 C CA . THR A 1 160 ? 5.039 -0.961 -16.408 1.00 97.19 160 THR A CA 1
ATOM 1283 C C . THR A 1 160 ? 3.597 -1.229 -15.987 1.00 97.19 160 THR A C 1
ATOM 1285 O O . THR A 1 160 ? 3.245 -2.384 -15.758 1.00 97.19 160 THR A O 1
ATOM 1288 N N . VAL A 1 161 ? 2.746 -0.197 -15.943 1.00 97.88 161 VAL A N 1
ATOM 1289 C CA . VAL A 1 161 ? 1.300 -0.353 -15.709 1.00 97.88 161 VAL A CA 1
ATOM 1290 C C . VAL A 1 161 ? 0.697 -1.290 -16.753 1.00 97.88 161 VAL A C 1
ATOM 1292 O O . VAL A 1 161 ? 0.076 -2.290 -16.394 1.00 97.88 161 VAL A O 1
ATOM 1295 N N . ASP A 1 162 ? 0.962 -1.034 -18.035 1.00 97.88 162 ASP A N 1
ATOM 1296 C CA . ASP A 1 162 ? 0.483 -1.852 -19.149 1.00 97.88 162 ASP A CA 1
ATOM 1297 C C . ASP A 1 162 ? 0.918 -3.312 -19.032 1.00 97.88 162 ASP A C 1
ATOM 1299 O O . ASP A 1 162 ? 0.142 -4.212 -19.355 1.00 97.88 162 ASP A O 1
ATOM 1303 N N . TYR A 1 163 ? 2.153 -3.567 -18.590 1.00 97.56 163 TYR A N 1
ATOM 1304 C CA . TYR A 1 163 ? 2.647 -4.925 -18.373 1.00 97.56 163 TYR A CA 1
ATOM 1305 C C . TYR A 1 163 ? 1.799 -5.665 -17.333 1.00 97.56 163 TYR A C 1
ATOM 1307 O O . TYR A 1 163 ? 1.321 -6.768 -17.595 1.00 97.56 163 TYR A O 1
ATOM 1315 N N . ILE A 1 164 ? 1.571 -5.041 -16.175 1.00 97.75 164 ILE A N 1
ATOM 1316 C CA . ILE A 1 164 ? 0.840 -5.659 -15.063 1.00 97.75 164 ILE A CA 1
ATOM 1317 C C . ILE A 1 164 ? -0.647 -5.835 -15.422 1.00 97.75 164 ILE A C 1
ATOM 1319 O O . ILE A 1 164 ? -1.235 -6.875 -15.120 1.00 97.75 164 ILE A O 1
ATOM 1323 N N . VAL A 1 165 ? -1.247 -4.872 -16.130 1.00 98.00 165 VAL A N 1
ATOM 1324 C CA . VAL A 1 165 ? -2.633 -4.979 -16.621 1.00 98.00 165 VAL A CA 1
ATOM 1325 C C . VAL A 1 165 ? -2.774 -6.106 -17.648 1.00 98.00 165 VAL A C 1
ATOM 1327 O O . VAL A 1 165 ? -3.686 -6.925 -17.546 1.00 98.00 165 VAL A O 1
ATOM 1330 N N . LYS A 1 166 ? -1.843 -6.220 -18.606 1.00 97.81 166 LYS A N 1
ATOM 1331 C CA . LYS A 1 166 ? -1.830 -7.320 -19.593 1.00 97.81 166 LYS A CA 1
ATOM 1332 C C . LYS A 1 166 ? -1.651 -8.694 -18.952 1.00 97.81 166 LYS A C 1
ATOM 1334 O O . LYS A 1 166 ? -2.096 -9.683 -19.528 1.00 97.81 166 LYS A O 1
ATOM 1339 N N . ALA A 1 167 ? -1.041 -8.757 -17.771 1.00 97.50 167 ALA A N 1
ATOM 1340 C CA . ALA A 1 167 ? -0.920 -9.979 -16.984 1.00 97.50 167 ALA A CA 1
ATOM 1341 C C . ALA A 1 167 ? -2.206 -10.349 -16.209 1.00 97.50 167 ALA A C 1
ATOM 1343 O O . ALA A 1 167 ? -2.225 -11.361 -15.512 1.00 97.50 167 ALA A O 1
ATOM 1344 N N . GLY A 1 168 ? -3.286 -9.569 -16.344 1.00 96.62 168 GLY A N 1
ATOM 1345 C CA . GLY A 1 168 ? -4.617 -9.892 -15.819 1.00 96.62 168 GLY A CA 1
ATOM 1346 C C . GLY A 1 168 ? -5.025 -9.127 -14.559 1.00 96.62 168 GLY A C 1
ATOM 1347 O O . GLY A 1 168 ? -6.073 -9.428 -13.986 1.00 96.62 168 GLY A O 1
ATOM 1348 N N . ILE A 1 169 ? -4.239 -8.142 -14.112 1.00 98.06 169 ILE A N 1
ATOM 1349 C CA . ILE A 1 169 ? -4.635 -7.284 -12.991 1.00 98.06 169 ILE A CA 1
ATOM 1350 C C . ILE A 1 169 ? -5.554 -6.165 -13.487 1.00 98.06 169 ILE A C 1
ATOM 1352 O O . ILE A 1 169 ? -5.298 -5.533 -14.509 1.00 98.06 169 ILE A O 1
ATOM 1356 N N . SER A 1 170 ? -6.628 -5.906 -12.743 1.00 97.75 170 SER A N 1
ATOM 1357 C CA . SER A 1 170 ? -7.588 -4.854 -13.078 1.00 97.75 170 SER A CA 1
ATOM 1358 C C . SER A 1 170 ? -6.938 -3.463 -13.078 1.00 97.75 170 SER A C 1
ATOM 1360 O O . SER A 1 170 ? -6.179 -3.122 -12.170 1.00 97.75 170 SER A O 1
ATOM 1362 N N . ALA A 1 171 ? -7.243 -2.658 -14.100 1.00 96.94 171 ALA A N 1
ATOM 1363 C CA . ALA A 1 171 ? -6.614 -1.355 -14.330 1.00 96.94 171 ALA A CA 1
ATOM 1364 C C . ALA A 1 171 ? -6.949 -0.305 -13.253 1.00 96.94 171 ALA A C 1
ATOM 1366 O O . ALA A 1 171 ? -6.151 0.587 -12.999 1.00 96.94 171 ALA A O 1
ATOM 1367 N N . ASP A 1 172 ? -8.089 -0.427 -12.572 1.00 97.31 172 ASP A N 1
ATOM 1368 C CA . ASP A 1 172 ? -8.476 0.437 -11.445 1.00 97.31 172 ASP A CA 1
ATOM 1369 C C . ASP A 1 172 ? -7.571 0.275 -10.210 1.00 97.31 172 ASP A C 1
ATOM 1371 O O . ASP A 1 172 ? -7.558 1.133 -9.328 1.00 97.31 172 ASP A O 1
ATOM 1375 N N . ARG A 1 173 ? -6.788 -0.807 -10.151 1.00 96.94 173 ARG A N 1
ATOM 1376 C CA . ARG A 1 173 ? -5.864 -1.104 -9.049 1.00 96.94 173 ARG A CA 1
ATOM 1377 C C . ARG A 1 173 ? -4.446 -0.598 -9.286 1.00 96.94 173 ARG A C 1
ATOM 1379 O O . ARG A 1 173 ? -3.592 -0.786 -8.420 1.00 96.94 173 ARG A O 1
ATOM 1386 N N . ILE A 1 174 ? -4.161 -0.026 -10.453 1.00 97.62 174 ILE A N 1
ATOM 1387 C CA . ILE A 1 174 ? -2.798 0.324 -10.847 1.00 97.62 174 ILE A CA 1
ATOM 1388 C C . ILE A 1 174 ? -2.789 1.707 -11.481 1.00 97.62 174 ILE A C 1
ATOM 1390 O O . ILE A 1 174 ? -3.402 1.936 -12.518 1.00 97.62 174 ILE A O 1
ATOM 1394 N N . SER A 1 175 ? -2.032 2.619 -10.885 1.00 97.75 175 SER A N 1
ATOM 1395 C CA . SER A 1 175 ? -1.712 3.915 -11.479 1.00 97.75 175 SER A CA 1
ATOM 1396 C C . SER A 1 175 ? -0.220 4.014 -11.795 1.00 97.75 175 SER A C 1
ATOM 1398 O O . SER A 1 175 ? 0.594 3.243 -11.286 1.00 97.75 175 SER A O 1
ATOM 1400 N N . GLY A 1 176 ? 0.153 4.955 -12.660 1.00 97.62 176 GLY A N 1
ATOM 1401 C CA . GLY A 1 176 ? 1.541 5.229 -13.025 1.00 97.62 176 GLY A CA 1
ATOM 1402 C C . GLY A 1 176 ? 1.830 6.722 -12.969 1.00 97.62 176 GLY A C 1
ATOM 1403 O O . GLY A 1 176 ? 0.953 7.528 -13.274 1.00 97.62 176 GLY A O 1
ATOM 1404 N N . LYS A 1 177 ? 3.044 7.086 -12.551 1.00 98.00 177 LYS A N 1
ATOM 1405 C CA . LYS A 1 177 ? 3.524 8.468 -12.561 1.00 98.00 177 LYS A CA 1
ATOM 1406 C C . LYS A 1 177 ? 5.029 8.550 -12.805 1.00 98.00 177 LYS A C 1
ATOM 1408 O O . LYS A 1 177 ? 5.827 7.921 -12.104 1.00 98.00 177 LYS A O 1
ATOM 1413 N N . GLY A 1 178 ? 5.412 9.367 -13.777 1.00 97.44 178 GLY A N 1
ATOM 1414 C CA . GLY A 1 178 ? 6.781 9.799 -14.007 1.00 97.44 178 GLY A CA 1
ATOM 1415 C C . GLY A 1 178 ? 7.164 10.987 -13.126 1.00 97.44 178 GLY A C 1
ATOM 1416 O O . GLY A 1 178 ? 6.362 11.883 -12.861 1.00 97.44 178 GLY A O 1
ATOM 1417 N N . PHE A 1 179 ? 8.410 10.996 -12.659 1.00 97.12 179 PHE A N 1
ATOM 1418 C CA . PHE A 1 179 ? 8.991 12.104 -11.894 1.00 97.12 179 PHE A CA 1
ATOM 1419 C C . PHE A 1 179 ? 10.253 12.687 -12.539 1.00 97.12 179 PHE A C 1
ATOM 1421 O O . PHE A 1 179 ? 10.833 13.624 -11.990 1.00 97.12 179 PHE A O 1
ATOM 1428 N N . GLY A 1 180 ? 10.703 12.143 -13.670 1.00 96.25 180 GLY A N 1
ATOM 1429 C CA . GLY A 1 180 ? 11.997 12.457 -14.271 1.00 96.25 180 GLY A CA 1
ATOM 1430 C C . GLY A 1 180 ? 13.118 12.379 -13.235 1.00 96.25 180 GLY A C 1
ATOM 1431 O O . GLY A 1 180 ? 13.161 11.463 -12.410 1.00 96.25 180 GLY A O 1
ATOM 1432 N N . GLU A 1 181 ? 13.963 13.401 -13.233 1.00 94.31 181 GLU A N 1
ATOM 1433 C CA . GLU A 1 181 ? 15.087 13.573 -12.307 1.00 94.31 181 GLU A CA 1
ATOM 1434 C C . GLU A 1 181 ? 14.737 14.422 -11.069 1.00 94.31 181 GLU A C 1
ATOM 1436 O O . GLU A 1 181 ? 15.609 14.823 -10.308 1.00 94.31 181 GLU A O 1
ATOM 1441 N N . THR A 1 182 ? 13.456 14.709 -10.810 1.00 95.25 182 THR A N 1
ATOM 1442 C CA . THR A 1 182 ? 13.058 15.595 -9.689 1.00 95.25 182 THR A CA 1
ATOM 1443 C C . THR A 1 182 ? 13.239 14.967 -8.301 1.00 95.25 182 THR A C 1
ATOM 1445 O O . THR A 1 182 ? 13.063 15.634 -7.283 1.00 95.25 182 THR A O 1
ATOM 1448 N N . ARG A 1 183 ? 13.558 13.668 -8.244 1.00 93.19 183 ARG A N 1
ATOM 1449 C CA . ARG A 1 183 ? 13.691 12.867 -7.016 1.00 93.19 183 ARG A CA 1
ATOM 1450 C C . ARG A 1 183 ? 14.953 11.999 -7.057 1.00 93.19 183 ARG A C 1
ATOM 1452 O O . ARG A 1 183 ? 14.876 10.782 -6.908 1.00 93.19 183 ARG A O 1
ATOM 1459 N N . LEU A 1 184 ? 16.103 12.623 -7.310 1.00 91.19 184 LEU A N 1
ATOM 1460 C CA . LEU A 1 184 ? 17.403 11.947 -7.281 1.00 91.19 184 LEU A CA 1
ATOM 1461 C C . LEU A 1 184 ? 17.722 11.424 -5.876 1.00 91.19 184 LEU A C 1
ATOM 1463 O O . LEU A 1 184 ? 17.401 12.051 -4.868 1.00 91.19 184 LEU A O 1
ATOM 1467 N N . ILE A 1 185 ? 18.398 10.279 -5.825 1.00 90.00 185 ILE A N 1
ATOM 1468 C CA . ILE A 1 185 ? 18.871 9.649 -4.581 1.00 90.00 185 ILE A CA 1
ATOM 1469 C C . ILE A 1 185 ? 20.366 9.893 -4.327 1.00 90.00 185 ILE A C 1
ATOM 1471 O O . ILE A 1 185 ? 20.919 9.406 -3.344 1.00 90.00 185 ILE A O 1
ATOM 1475 N N . ASN A 1 186 ? 21.030 10.620 -5.227 1.00 91.44 186 ASN A N 1
ATOM 1476 C CA . ASN A 1 186 ? 22.456 10.926 -5.195 1.00 91.44 186 ASN A CA 1
ATOM 1477 C C . ASN A 1 186 ? 22.687 12.437 -5.393 1.00 91.44 186 ASN A C 1
ATOM 1479 O O . ASN A 1 186 ? 21.752 13.219 -5.567 1.00 91.44 186 ASN A O 1
ATOM 1483 N N . ARG A 1 187 ? 23.958 12.853 -5.368 1.00 93.31 187 ARG A N 1
ATOM 1484 C CA . ARG A 1 187 ? 24.369 14.256 -5.550 1.00 93.31 187 ARG A CA 1
ATOM 1485 C C . ARG A 1 187 ? 24.386 14.723 -7.009 1.00 93.31 187 ARG A C 1
ATOM 1487 O O . ARG A 1 187 ? 24.755 15.866 -7.260 1.00 93.31 187 ARG A O 1
ATOM 1494 N N . CYS A 1 188 ? 24.098 13.844 -7.965 1.00 93.12 188 CYS A N 1
ATOM 1495 C CA . CYS A 1 188 ? 24.336 14.090 -9.382 1.00 93.12 188 CYS A CA 1
ATOM 1496 C C . CYS A 1 188 ? 23.201 14.907 -9.983 1.00 93.12 188 CYS A C 1
ATOM 1498 O O . CYS A 1 188 ? 22.483 14.416 -10.837 1.00 93.12 188 CYS A O 1
ATOM 1500 N N . THR A 1 189 ? 22.989 16.133 -9.518 1.00 92.75 189 THR A N 1
ATOM 1501 C CA . THR A 1 189 ? 22.019 17.062 -10.111 1.00 92.75 189 THR A CA 1
ATOM 1502 C C . THR A 1 189 ? 22.593 17.723 -11.367 1.00 92.75 189 THR A C 1
ATOM 1504 O O . THR A 1 189 ? 23.797 17.652 -11.623 1.00 92.75 189 THR A O 1
ATOM 1507 N N . ASN A 1 190 ? 21.756 18.431 -12.128 1.00 90.00 190 ASN A N 1
ATOM 1508 C CA . ASN A 1 190 ? 22.195 19.161 -13.320 1.00 90.00 190 ASN A CA 1
ATOM 1509 C C . ASN A 1 190 ? 23.368 20.100 -13.004 1.00 90.00 190 ASN A C 1
ATOM 1511 O O . ASN A 1 190 ? 23.335 20.868 -12.042 1.00 90.00 190 ASN A O 1
ATOM 1515 N N . GLY A 1 191 ? 24.425 20.005 -13.812 1.00 89.56 191 GLY A N 1
ATOM 1516 C CA . GLY A 1 191 ? 25.653 20.785 -13.646 1.00 89.56 191 GLY A CA 1
ATOM 1517 C C . GLY A 1 191 ? 26.629 20.270 -12.581 1.00 89.56 191 GLY A C 1
ATOM 1518 O O . GLY A 1 191 ? 27.723 20.823 -12.475 1.00 89.56 191 GLY A O 1
ATOM 1519 N N . VAL A 1 192 ? 26.297 19.218 -11.822 1.00 93.38 192 VAL A N 1
ATOM 1520 C CA . VAL A 1 192 ? 27.230 18.586 -10.876 1.00 93.38 192 VAL A CA 1
ATOM 1521 C C . VAL A 1 192 ? 28.040 17.502 -11.593 1.00 93.38 192 VAL A C 1
ATOM 1523 O O . VAL A 1 192 ? 27.450 16.550 -12.102 1.00 93.38 192 VAL A O 1
ATOM 1526 N N . PRO A 1 193 ? 29.386 17.584 -11.609 1.00 91.88 193 PRO A N 1
ATOM 1527 C CA . PRO A 1 193 ? 30.214 16.532 -12.184 1.00 91.88 193 PRO A CA 1
ATOM 1528 C C . PRO A 1 193 ? 30.068 15.215 -11.410 1.00 91.88 193 PRO A C 1
ATOM 1530 O O . PRO A 1 193 ? 30.339 15.148 -10.200 1.00 91.88 193 PRO A O 1
ATOM 1533 N N . CYS A 1 194 ? 29.675 14.175 -12.138 1.00 93.81 194 CYS A N 1
ATOM 1534 C CA . CYS A 1 194 ? 29.571 12.797 -11.682 1.00 93.81 194 CYS A CA 1
ATOM 1535 C C . CYS A 1 194 ? 30.160 11.852 -12.736 1.00 93.81 194 CYS A C 1
ATOM 1537 O O . CYS A 1 194 ? 30.167 12.143 -13.931 1.00 93.81 194 CYS A O 1
ATOM 1539 N N . SER A 1 195 ? 30.696 10.728 -12.279 1.00 92.81 195 SER A N 1
ATOM 1540 C CA . SER A 1 195 ? 31.136 9.623 -13.126 1.00 92.81 195 SER A CA 1
ATOM 1541 C C . SER A 1 195 ? 29.947 8.803 -13.635 1.00 92.81 195 SER A C 1
ATOM 1543 O O . SER A 1 195 ? 28.867 8.820 -13.052 1.00 92.81 195 SER A O 1
ATOM 1545 N N . GLU A 1 196 ? 30.159 8.021 -14.696 1.00 85.62 196 GLU A N 1
ATOM 1546 C CA . GLU A 1 196 ? 29.141 7.106 -15.240 1.00 85.62 196 GLU A CA 1
ATOM 1547 C C . GLU A 1 196 ? 28.613 6.099 -14.211 1.00 85.62 196 GLU A C 1
ATOM 1549 O O . GLU A 1 196 ? 27.470 5.677 -14.310 1.00 85.62 196 GLU A O 1
ATOM 1554 N N . ALA A 1 197 ? 29.431 5.716 -13.227 1.00 88.19 197 ALA A N 1
ATOM 1555 C CA . ALA A 1 197 ? 29.019 4.814 -12.155 1.00 88.19 197 ALA A CA 1
ATOM 1556 C C . ALA A 1 197 ? 28.228 5.520 -11.039 1.00 88.19 197 ALA A C 1
ATOM 1558 O O . ALA A 1 197 ? 27.576 4.850 -10.242 1.00 88.19 197 ALA A O 1
ATOM 1559 N N . GLU A 1 198 ? 28.323 6.850 -10.940 1.00 85.94 198 GLU A N 1
ATOM 1560 C CA . GLU A 1 198 ? 27.559 7.641 -9.971 1.00 85.94 198 GLU A CA 1
ATOM 1561 C C . GLU A 1 198 ? 26.143 7.969 -10.465 1.00 85.94 198 GLU A C 1
ATOM 1563 O O . GLU A 1 198 ? 25.277 8.215 -9.623 1.00 85.94 198 GLU A O 1
ATOM 1568 N N . HIS A 1 199 ? 25.916 7.973 -11.785 1.00 83.25 199 HIS A N 1
ATOM 1569 C CA . HIS A 1 199 ? 24.604 8.156 -12.420 1.00 83.25 199 HIS A CA 1
ATOM 1570 C C . HIS A 1 199 ? 23.798 6.855 -12.466 1.00 83.25 199 HIS A C 1
ATOM 1572 O O . HIS A 1 199 ? 22.613 6.913 -12.068 1.00 83.25 199 HIS A O 1
#

Nearest PDB structures (foldseek):
  5wtl-assembly4_D  TM=9.186E-01  e=3.325E-09  Capnocytophaga gingivalis ATCC 33624
  5wtp-assembly2_B  TM=8.582E-01  e=8.923E-09  Capnocytophaga gingivalis ATCC 33624
  4pwt-assembly1_A  TM=8.947E-01  e=2.076E-07  Yersinia pestis CO92
  4rha-assembly2_A  TM=8.406E-01  e=1.434E-07  Salmonella enterica subsp. enterica serovar Typhimurium str. 14028S
  5eb1-assembly2_D  TM=8.919E-01  e=6.304E-07  Pseudomonas aerug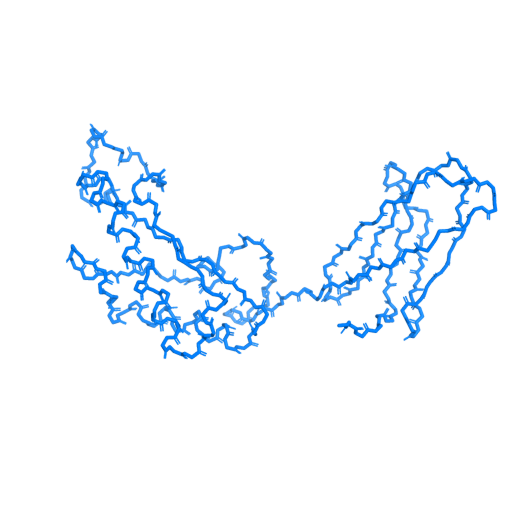inosa PAO1

Mean predicted aligned error: 7.99 Å

Solvent-accessible surface area (backbone atoms only — not comparable to full-atom values): 11903 Å² total; per-residue (Å²): 138,82,80,64,55,49,68,29,37,35,36,37,22,42,76,87,68,49,77,75,49,75,46,56,22,37,84,75,38,49,73,85,83,89,77,69,58,73,41,51,31,31,36,41,38,43,41,94,64,33,50,70,46,77,47,79,41,71,57,36,59,84,92,60,82,82,90,83,87,84,84,77,48,67,49,45,66,46,80,50,96,93,36,83,42,78,62,60,88,92,60,61,59,53,68,71,68,65,49,67,82,79,47,50,42,87,101,54,42,51,73,34,74,83,28,45,65,48,49,48,56,53,47,52,50,48,67,78,35,76,87,58,65,52,72,41,77,24,63,38,56,50,82,76,51,70,75,54,29,29,52,50,9,34,46,35,9,45,44,52,43,51,51,44,36,76,74,71,44,64,62,93,36,49,45,57,42,41,50,6,45,80,75,62,94,64,84,52,47,81,95,43,92,65,55,83,89,72,97

Sequence (199 aa):
SGAPIADAAIELRTASDEKIKTYYTDKDGKYAFDVEPLKTYKTVYKKPGYIQAIVHVPALKPEEKREVSLNLYNEMQIKVDDRLVTIKEDDDLAKILNLKPIYFDYNGYKIRESSKTELDKVVQLLSIRPSISIQVNSHTDSRGKDDFNMRLSENRASATVDYIVKAGISADRISGKGFGETRLINRCTNGVPCSEAEH

Foldseek 3Di:
DDQADWFKWKFKAFPVRHTDDIDTAHPRNDDDDDDDAQGKIKIWTDDVQWDIDIDIDGGHHVPDDDDDDDDIHGQDWDAAPNDTDTDDPPDDVCVVNVADDFDDDPLAQHTDPVNVVRLVSVLVVCVVPVPAADEAEFEEAQPDDQVSQQVRRQSNQVNSLVSSVVSPRDSVRYHYHYDYNVDDPAPRHPPDDDDPVRD

Secondary structure (DSSP, 8-state):
-PPP-TT-EEEEEETT--EEEEEE--TTS-------TT--EEEEEE-TTB--EEEEEPPPPTT--------PPBPEEEEETTEEEEE-TT--HHHHTTPPP--BSTTS-PBPHHHHHHHHHHHHHHHH-TT--EEEEE---S-S-HHHHHHHHHHHHHHHHHHHHHTT--GGGEEEEE-TTTT-SSS--TT----TTT-